Protein 5NQF (pdb70)

Solvent-accessible surface area: 15072 Å² total; per-residue (Å²): 146,74,70,161,136,61,30,104,39,93,157,60,8,50,46,6,32,0,88,114,20,2,25,0,0,0,31,0,4,0,12,63,66,4,65,4,79,65,66,100,28,13,0,0,10,1,73,2,0,4,1,0,0,0,1,6,9,75,135,40,72,97,21,2,28,95,61,4,0,27,38,159,74,45,14,35,61,1,1,0,4,2,1,88,15,140,58,92,9,2,51,30,55,18,120,26,0,71,88,105,6,127,138,28,112,178,13,74,116,31,42,39,0,0,0,0,2,76,3,2,6,1,9,7,2,73,77,6,189,98,47,60,1,65,2,1,0,0,0,15,57,117,62,109,69,0,19,3,0,21,6,0,1,0,24,4,122,165,41,106,89,126,73,35,45,2,29,4,95,0,4,3,15,127,97,0,38,59,36,0,4,0,4,33,38,0,38,92,56,8,137,131,53,2,0,54,72,0,4,22,40,0,24,0,0,41,30,54,116,54,79,21,77,80,13,118,133,37,48,98,78,99,6,113,63,19,23,67,0,0,59,50,0,0,64,68,6,1,45,0,34,25,109,124,142,76,63,18,103,0,136,19,80,0,8,0,3,5,14,110,124,80,75,80,0,16,0,2,71,74,96,2,35,0,4,41,90,47,159,21,18,8,2,0,1,0,0,0,16,1,80,45,43,75,127,119,74,72,160,99,117,40,34,29,24,2,0,44,27,7,94,10,62,36,0,49,15,60,28,105,102,117,104,110,3,43,10,112,45,80,32,78,113

InterPro domains:
  IPR003298 Apical membrane antigen 1 [PF02430] (110-580)
  IPR003298 Apical membrane antigen 1 [PR01361] (102-120)
  IPR003298 Apical membrane antigen 1 [PR01361] (123-142)
  IPR003298 Apical membrane antigen 1 [PR01361] (143-161)
  IPR003298 Apical membrane antigen 1 [PR01361] (165-184)
  IPR003298 Apical membrane antigen 1 [PR01361] (211-232)
  IPR003298 Apical membrane antigen 1 [PR01361] (234-257)
  IPR003298 Apical membrane antigen 1 [PR01361] (259-278)
  IPR003298 Apical membrane antigen 1 [PR01361] (289-318)
  IPR003298 Apical membrane antigen 1 [PR01361] (336-354)
  IPR003298 Apical membrane antigen 1 [PR01361] (380-402)
  IPR003298 Apical membrane antigen 1 [PR01361] (409-437)
  IPR003298 Apical membrane antigen 1 [PR01361] (477-494)
  IPR003298 Apical membrane antigen 1 [PR01361] (502-529)
  IPR003298 Apical membrane antigen 1 [PR01361] (576-596)
  IPR003298 Apical membrane antigen 1 [PR01361] (597-621)
  IPR003298 Apical membrane antigen 1 [SM00815] (69-586)
  IPR024056 Apical membrane antigen 1 domain superfamily [G3DSA:4.10.1010.10] (441-545)
  IPR024056 Apical membrane antigen 1 domain superfamily [SSF82910] (436-545)

Foldseek 3Di:
DPFPPPQPQFLVQQQLPQLPQFQFFQQAAQADWFDFLNDIDTFGATQAKFAQKDKQWPNRPPAQLFDQDDDPFARQVHHFFHDQDVVGLPWAALVRLLVVCVVPPPANPFPLQLNLLVSQLPDADPRGPPSRDGFKWKAFQVRRIITTTNDRGRAAPCADGRRTHIGMGMFRDPSRLRMITGTNNHDSVSVSRHAAAKEAQKFFAARTNNDGHHPPAWDKDAAQDLLRLLRVLLVWFGHLPDPVVSISSRFTQFKWKAQNVRRITTTDGDRGRDMDRHNRTIIYTNRYRSDHHDHDDD/DVVVCVVVPPDDQDFWDWDPPDDTDIDGDPDGDDD

Organism: NCBI:txid1036723

B-factor: mean 28.57, std 15.71, range [5.72, 120.83]

Radius of gyration: 20.49 Å; Cα contacts (8 Å, |Δi|>4): 882; chains: 2; bounding box: 51×41×53 Å

Sequence (333 aa):
RSNYMGNPWTEYMAKYDIEEVHGSGIRVDLGEDAEVAGTQYRLPSGKCPVFGKGIIIENSKTTFLKPVATGNQDLKDGGFAFPPTNPLISPMTLNGMRDFYKNNEYVKNLDELTLCSRRHAGNMNPDNDKNSNYKYPAVYDYNDKKCHILYIAAQENNYCNKRNSMFCFRPAKDKLFENYVYLSKNVVDNWEEEVCPRKNLENAKFGLWVDGNCEDIPHVNEFSANDLFECNKLVFELSASDQPKQRYKSHGKGYNWGNYNRRETQKCEIFNVKPTCLINDKSYIATTALSHPIEVEHNFPISQHATDIGMGPATSCYTSTIPPPKKQVCIQQAVKA

Structure (mmCIF, N/CA/C/O backbone):
data_5NQF
#
_entry.id   5NQF
#
_cell.length_a   71.481
_cell.length_b   38.248
_cell.length_c   72.356
_cell.angle_alpha   90.00
_cell.angle_beta   98.55
_cell.angle_gamma   90.00
#
_symmetry.space_group_name_H-M   'P 1 21 1'
#
loop_
_entity.id
_entity.type
_entity.pdbx_description
1 polymer 'Apical membrane antigen 1'
2 polymer 'Rhoptry neck protein 2'
3 water water
#
loop_
_atom_site.group_PDB
_atom_site.id
_atom_site.type_symbol
_atom_site.label_atom_id
_atom_site.label_alt_id
_atom_site.label_comp_id
_atom_site.label_asym_id
_atom_site.label_entity_id
_atom_site.label_seq_id
_atom_site.pdbx_PDB_ins_code
_atom_site.Cartn_x
_atom_site.Cartn_y
_atom_site.Cartn_z
_atom_site.occupancy
_atom_site.B_iso_or_equiv
_atom_site.auth_seq_id
_atom_site.auth_comp_id
_atom_site.auth_asym_id
_atom_site.auth_atom_id
_atom_site.pdbx_PDB_model_num
ATOM 1 N N . ARG A 1 8 ? -38.155 19.132 -40.019 1.00 37.62 102 ARG A N 1
ATOM 2 C CA . ARG A 1 8 ? -39.598 18.885 -39.965 1.00 38.74 102 ARG A CA 1
ATOM 3 C C . ARG A 1 8 ? -39.991 18.135 -38.691 1.00 42.37 102 ARG A C 1
ATOM 4 O O . ARG A 1 8 ? -39.109 17.840 -37.875 1.00 42.95 102 ARG A O 1
ATOM 6 N N . SER A 1 9 ? -41.308 17.869 -38.494 1.00 36.41 103 SER A N 1
ATOM 7 C CA . SER A 1 9 ? -41.804 17.276 -37.251 1.00 35.60 103 SER A CA 1
ATOM 8 C C . SER A 1 9 ? -42.226 15.797 -37.353 1.00 37.54 103 SER A C 1
ATOM 9 O O . SER A 1 9 ? -43.182 15.373 -36.703 1.00 38.37 103 SER A O 1
ATOM 12 N N . ASN A 1 10 ? -41.440 14.996 -38.071 1.00 31.93 104 ASN A N 1
ATOM 13 C CA . ASN A 1 10 ? -41.677 13.564 -38.263 1.00 31.38 104 ASN A CA 1
ATOM 14 C C . ASN A 1 10 ? -41.673 12.738 -36.953 1.00 34.88 104 ASN A C 1
ATOM 15 O O . ASN A 1 10 ? -42.340 11.703 -36.900 1.00 35.01 104 ASN A O 1
ATOM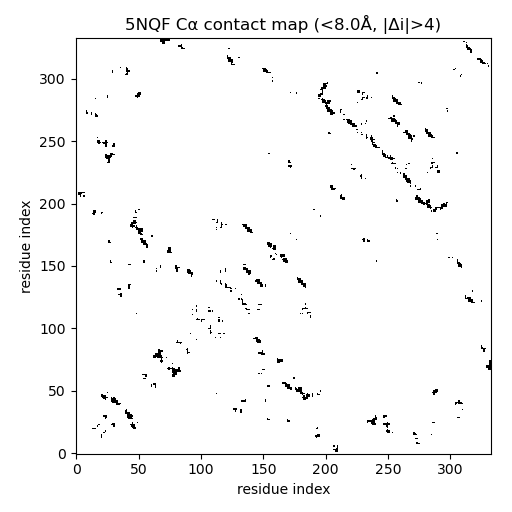 20 N N . TYR A 1 11 ? -40.979 13.215 -35.899 1.00 30.57 105 TYR A N 1
ATOM 21 C CA . TYR A 1 11 ? -40.912 12.502 -34.612 1.00 30.76 105 TYR A CA 1
ATOM 22 C C . TYR A 1 11 ? -41.806 13.068 -33.501 1.00 34.55 105 TYR A C 1
ATOM 23 O O . TYR A 1 11 ? -41.771 12.540 -32.379 1.00 31.07 105 TYR A O 1
ATOM 32 N N . MET A 1 12 ? -42.613 14.116 -33.815 1.00 32.73 106 MET A N 1
ATOM 33 C CA . MET A 1 12 ? -43.515 14.756 -32.851 1.00 33.53 106 MET A CA 1
ATOM 34 C C . MET A 1 12 ? -44.704 13.848 -32.441 1.00 36.60 106 MET A C 1
ATOM 35 O O . MET A 1 12 ? -44.989 12.846 -33.101 1.00 36.02 106 MET A O 1
ATOM 40 N N . GLY A 1 13 ? -45.379 14.246 -31.366 1.00 32.44 107 GLY A N 1
ATOM 41 C CA . GLY A 1 13 ? -46.563 13.592 -30.827 1.00 31.98 107 GLY A CA 1
ATOM 42 C C . GLY A 1 13 ? -46.399 12.113 -30.574 1.00 33.86 107 GLY A C 1
ATOM 43 O O . GLY A 1 13 ? -47.276 11.327 -30.942 1.00 32.98 107 GLY A O 1
ATOM 44 N N . ASN A 1 14 ? -45.248 11.728 -29.996 1.00 27.87 108 ASN A N 1
ATOM 45 C CA . ASN A 1 14 ? -44.971 10.342 -29.672 1.00 26.75 108 ASN A CA 1
ATOM 46 C C . ASN A 1 14 ? -45.612 10.046 -28.301 1.00 26.78 108 ASN A C 1
ATOM 47 O O . ASN A 1 14 ? -45.139 10.572 -27.300 1.00 25.02 108 ASN A O 1
ATOM 52 N N . PRO A 1 15 ? -46.688 9.237 -28.217 1.00 23.91 109 PRO A N 1
ATOM 53 C CA . PRO A 1 15 ? -47.273 8.947 -26.890 1.00 24.16 109 PRO A CA 1
ATOM 54 C C . PRO A 1 15 ? -46.392 8.024 -26.023 1.00 27.33 109 PRO A C 1
ATOM 55 O O . PRO A 1 15 ? -46.655 7.862 -24.830 1.00 27.75 109 PRO A O 1
ATOM 59 N N . TRP A 1 16 ? -45.331 7.443 -26.617 1.00 23.26 110 TRP A N 1
ATOM 60 C CA . TRP A 1 16 ? -44.403 6.517 -25.949 1.00 22.16 110 TRP A CA 1
ATOM 61 C C . TRP A 1 16 ? -43.216 7.152 -25.189 1.00 24.78 110 TRP A C 1
ATOM 62 O O . TRP A 1 16 ? -42.558 6.430 -24.446 1.00 23.75 110 TRP A O 1
ATOM 73 N N . THR A 1 17 ? -42.916 8.464 -25.393 1.00 21.93 111 THR A N 1
ATOM 74 C CA . THR A 1 17 ? -41.758 9.183 -24.833 1.00 22.12 111 THR A CA 1
ATOM 75 C C . THR A 1 17 ? -41.431 8.859 -23.357 1.00 27.10 111 THR A C 1
ATOM 76 O O . THR A 1 17 ? -40.302 8.432 -23.081 1.00 26.77 111 THR A O 1
ATOM 80 N N . GLU A 1 18 ? -42.372 9.080 -22.427 1.00 23.12 112 GLU A N 1
ATOM 81 C CA . GLU A 1 18 ? -42.130 8.804 -21.001 1.00 23.47 112 GLU A CA 1
ATOM 82 C C . GLU A 1 18 ? -41.902 7.308 -20.747 1.00 25.30 112 GLU A C 1
ATOM 83 O O . GLU A 1 18 ? -40.967 6.929 -20.034 1.00 24.72 112 GLU A O 1
ATOM 89 N N . TYR A 1 19 ? -42.744 6.471 -21.339 1.00 20.31 113 TYR A N 1
ATOM 90 C CA . TYR A 1 19 ? -42.645 5.027 -21.156 1.00 20.11 113 TYR A CA 1
ATOM 91 C C . TYR A 1 19 ? -41.291 4.479 -21.683 1.00 21.78 113 TYR A C 1
ATOM 92 O O . TYR A 1 19 ? -40.683 3.615 -21.056 1.00 22.11 113 TYR A O 1
ATOM 101 N N . MET A 1 20 ? -40.823 5.008 -22.823 1.00 17.39 114 MET A N 1
ATOM 102 C CA . MET A 1 20 ? -39.628 4.520 -23.503 1.00 15.64 114 MET A CA 1
ATOM 103 C C . MET A 1 20 ? -38.309 5.095 -22.993 1.00 19.11 114 MET A C 1
ATOM 104 O O . MET A 1 20 ? -37.262 4.608 -23.399 1.00 17.68 114 MET A O 1
ATOM 109 N N . ALA A 1 21 ? -38.351 6.086 -22.063 1.00 17.32 115 ALA A N 1
ATOM 110 C CA . ALA A 1 21 ? -37.169 6.735 -21.488 1.00 15.25 115 ALA A CA 1
ATOM 111 C C . ALA A 1 21 ? -36.182 5.730 -20.877 1.00 17.56 115 ALA A C 1
ATOM 112 O O . ALA A 1 21 ? -34.983 5.887 -21.058 1.00 17.12 115 ALA A O 1
ATOM 114 N N . LYS A 1 22 ? -36.681 4.690 -20.183 1.00 14.58 116 LYS A N 1
ATOM 115 C CA . LYS A 1 22 ? -35.835 3.666 -19.548 1.00 15.11 116 LYS A CA 1
ATOM 116 C C . LYS A 1 22 ? -35.049 2.788 -20.564 1.00 18.61 116 LYS A C 1
ATOM 117 O O . LYS A 1 22 ? -34.077 2.143 -20.174 1.00 17.08 116 LYS A O 1
ATOM 123 N N . TYR A 1 23 ? -35.444 2.813 -21.858 1.00 15.22 117 TYR A N 1
ATOM 124 C CA . TYR A 1 23 ? -34.770 2.027 -22.902 1.00 15.78 117 TYR A CA 1
ATOM 125 C C . TYR A 1 23 ? -33.692 2.849 -23.624 1.00 19.49 117 TYR A C 1
ATOM 126 O O . TYR A 1 23 ? -32.940 2.301 -24.429 1.00 18.44 117 TYR A O 1
ATOM 135 N N . ASP A 1 24 ? -33.527 4.134 -23.224 1.00 15.24 118 ASP A N 1
ATOM 136 C CA . ASP A 1 24 ? -32.462 4.991 -23.772 1.00 13.67 118 ASP A CA 1
ATOM 137 C C . ASP A 1 24 ? -31.265 4.805 -22.845 1.00 16.98 118 ASP A C 1
ATOM 138 O O . ASP A 1 24 ? -30.995 5.619 -21.946 1.00 15.62 118 ASP A O 1
ATOM 143 N N . ILE A 1 25 ? -30.570 3.692 -23.071 1.00 14.19 119 ILE A N 1
ATOM 144 C CA . ILE A 1 25 ? -29.465 3.170 -22.289 1.00 14.43 119 ILE A CA 1
ATOM 145 C C . ILE A 1 25 ? -28.271 4.152 -22.193 1.00 17.26 119 ILE A C 1
ATOM 146 O O . ILE A 1 25 ? -27.729 4.287 -21.088 1.00 15.40 119 ILE A O 1
ATOM 151 N N . GLU A 1 26 ? -27.953 4.936 -23.262 1.00 13.49 120 GLU A N 1
ATOM 152 C CA . GLU A 1 26 ? -26.876 5.948 -23.155 1.00 12.15 120 GLU A CA 1
ATOM 153 C C . GLU A 1 26 ? -27.235 6.996 -22.141 1.00 18.66 120 GLU A C 1
ATOM 154 O O . GLU A 1 26 ? -26.359 7.557 -21.480 1.00 20.58 120 GLU A O 1
ATOM 160 N N . GLU A 1 27 ? -28.522 7.331 -22.075 1.00 15.81 121 GLU A N 1
ATOM 161 C CA . GLU A 1 27 ? -28.992 8.337 -21.147 1.00 15.73 121 GLU A CA 1
ATOM 162 C C . GLU A 1 27 ? -29.142 7.812 -19.706 1.00 21.99 121 GLU A C 1
ATOM 163 O O . GLU A 1 27 ? -28.600 8.427 -18.791 1.00 22.16 121 GLU A O 1
ATOM 169 N N . VAL A 1 28 ? -29.895 6.705 -19.506 1.00 18.83 122 VAL A N 1
ATOM 170 C CA . VAL A 1 28 ? -30.224 6.197 -18.165 1.00 17.36 122 VAL A CA 1
ATOM 171 C C . VAL A 1 28 ? -29.079 5.397 -17.507 1.00 19.54 122 VAL A C 1
ATOM 172 O O . VAL A 1 28 ? -28.979 5.408 -16.282 1.00 18.20 122 VAL A O 1
ATOM 176 N N . HIS A 1 29 ? -28.262 4.682 -18.292 1.00 14.94 123 HIS A N 1
ATOM 177 C CA . HIS A 1 29 ? -27.159 3.882 -17.759 1.00 14.83 123 HIS A CA 1
ATOM 178 C C . HIS A 1 29 ? -25.832 4.625 -17.982 1.00 18.18 123 HIS A C 1
ATOM 179 O O . HIS A 1 29 ? -25.101 4.845 -17.021 1.00 15.56 123 HIS A O 1
ATOM 186 N N . GLY A 1 30 ? -25.561 5.032 -19.231 1.00 16.73 124 GLY A N 1
ATOM 187 C CA . GLY A 1 30 ? -24.418 5.871 -19.583 1.00 17.41 124 GLY A CA 1
ATOM 188 C C . GLY A 1 30 ? -23.029 5.277 -19.482 1.00 20.36 124 GLY A C 1
ATOM 189 O O . GLY A 1 30 ? -22.047 6.020 -19.416 1.00 19.28 124 GLY A O 1
ATOM 190 N N . SER A 1 31 ? -22.927 3.943 -19.466 1.00 15.35 125 SER A N 1
ATOM 191 C CA . SER A 1 31 ? -21.630 3.264 -19.401 1.00 13.31 125 SER A CA 1
ATOM 192 C C . SER A 1 31 ? -21.727 1.880 -20.044 1.00 15.69 125 SER A C 1
ATOM 193 O O . SER A 1 31 ? -22.796 1.496 -20.531 1.00 15.47 125 SER A O 1
ATOM 196 N N . GLY A 1 32 ? -20.634 1.123 -20.007 1.00 12.90 126 GLY A N 1
ATOM 197 C CA . GLY A 1 32 ? -20.634 -0.253 -20.493 1.00 13.30 126 GLY A CA 1
ATOM 198 C C . GLY A 1 32 ? -21.563 -1.139 -19.665 1.00 16.83 126 GLY A C 1
ATOM 199 O O . GLY A 1 32 ? -21.920 -0.806 -18.524 1.00 15.40 126 GLY A O 1
ATOM 200 N N . ILE A 1 33 ? -22.007 -2.243 -20.259 1.00 14.90 127 ILE A N 1
ATOM 201 C CA . ILE A 1 33 ? -22.909 -3.202 -19.614 1.00 14.83 127 ILE A CA 1
ATOM 202 C C . ILE A 1 33 ? -22.122 -4.491 -19.417 1.00 17.00 127 ILE A C 1
ATOM 203 O O . ILE A 1 33 ? -21.841 -4.866 -18.271 1.00 14.99 127 ILE A O 1
ATOM 208 N N . ARG A 1 34 ? -21.728 -5.143 -20.537 1.00 14.63 128 ARG A N 1
ATOM 209 C CA . ARG A 1 34 ? -20.906 -6.366 -20.540 1.00 15.62 128 ARG A CA 1
ATOM 210 C C . ARG A 1 34 ? -19.676 -6.109 -19.666 1.00 19.95 128 ARG A C 1
ATOM 211 O O . ARG A 1 34 ? -19.419 -6.853 -18.704 1.00 20.81 128 ARG A O 1
ATOM 219 N N . VAL A 1 35 ? -18.973 -4.995 -19.956 1.00 15.92 129 VAL A N 1
ATOM 220 C CA . VAL A 1 35 ? -17.820 -4.523 -19.186 1.00 15.94 129 VAL A CA 1
ATOM 221 C C . VAL A 1 35 ? -18.038 -3.033 -18.908 1.00 18.45 129 VAL A C 1
ATOM 222 O O . VAL A 1 35 ? -18.132 -2.224 -19.836 1.00 19.39 129 VAL A O 1
ATOM 226 N N . ASP A 1 36 ? -18.170 -2.690 -17.643 1.00 14.73 130 ASP A N 1
ATOM 227 C CA . ASP A 1 36 ? -18.404 -1.317 -17.204 1.00 15.76 130 ASP A CA 1
ATOM 228 C C . ASP A 1 36 ? -17.147 -0.783 -16.488 1.00 19.35 130 ASP A C 1
ATOM 229 O O . ASP A 1 36 ? -16.814 -1.246 -15.403 1.00 17.46 130 ASP A O 1
ATOM 234 N N . LEU A 1 37 ? -16.448 0.169 -17.127 1.00 17.20 131 LEU A N 1
ATOM 235 C CA . LEU A 1 37 ? -15.248 0.855 -16.615 1.00 17.81 131 LEU A CA 1
ATOM 236 C C . LEU A 1 37 ? -15.366 2.290 -17.150 1.00 24.19 131 LEU A C 1
ATOM 237 O O . LEU A 1 37 ? -14.455 2.826 -17.774 1.00 25.56 131 LEU A O 1
ATOM 242 N N . GLY A 1 38 ? -16.546 2.865 -16.953 1.00 20.97 132 GLY A N 1
ATOM 243 C CA . GLY A 1 38 ? -16.902 4.175 -17.480 1.00 20.03 132 GLY A CA 1
ATOM 244 C C . GLY A 1 38 ? -16.345 5.397 -16.783 1.00 23.33 132 GLY A C 1
ATOM 245 O O . GLY A 1 38 ? -16.556 6.516 -17.267 1.00 21.97 132 GLY A O 1
ATOM 246 N N . GLU A 1 39 ? -15.680 5.209 -15.640 1.00 19.59 133 GLU A N 1
ATOM 247 C CA . GLU A 1 39 ? -15.056 6.317 -14.922 1.00 20.22 133 GLU A CA 1
ATOM 248 C C . GLU A 1 39 ? -13.605 6.028 -14.542 1.00 26.07 133 GLU A C 1
ATOM 249 O O . GLU A 1 39 ? -13.132 4.881 -14.569 1.00 26.69 133 GLU A O 1
ATOM 255 N N . ASP A 1 40 ? -12.891 7.096 -14.223 1.00 23.87 134 ASP A N 1
ATOM 256 C CA . ASP A 1 40 ? -11.518 7.043 -13.741 1.00 24.17 134 ASP A CA 1
ATOM 257 C C . ASP A 1 40 ? -11.468 7.586 -12.309 1.00 28.40 134 ASP A C 1
ATOM 258 O O . ASP A 1 40 ? -12.254 8.470 -11.961 1.00 29.30 134 ASP A O 1
ATOM 263 N N . ALA A 1 41 ? -10.585 7.037 -11.466 1.00 25.65 135 ALA A N 1
ATOM 264 C CA . ALA A 1 41 ? -10.415 7.524 -10.087 1.00 25.08 135 ALA A CA 1
ATOM 265 C C . ALA A 1 41 ? -8.924 7.561 -9.741 1.00 28.97 135 ALA A C 1
ATOM 266 O O . ALA A 1 41 ? -8.231 6.562 -9.932 1.00 29.35 135 ALA A O 1
ATOM 268 N N . GLU A 1 42 ? -8.422 8.723 -9.299 1.00 25.75 136 GLU A N 1
ATOM 269 C CA . GLU A 1 42 ? -7.016 8.897 -8.914 1.00 25.96 136 GLU A CA 1
ATOM 270 C C . GLU A 1 42 ? -6.839 8.431 -7.462 1.00 30.06 136 GLU A C 1
ATOM 271 O O . GLU A 1 42 ? -7.579 8.869 -6.582 1.00 30.41 136 GLU A O 1
ATOM 277 N N . VAL A 1 43 ? -5.902 7.510 -7.229 1.00 27.54 137 VAL A N 1
ATOM 278 C CA . VAL A 1 43 ? -5.580 6.992 -5.898 1.00 29.02 137 VAL A CA 1
ATOM 279 C C . VAL A 1 43 ? -4.054 7.060 -5.724 1.00 35.61 137 VAL A C 1
ATOM 280 O O . VAL A 1 43 ? -3.320 6.355 -6.433 1.00 34.50 137 VAL A O 1
ATOM 284 N N . ALA A 1 44 ? -3.593 7.928 -4.793 1.00 34.83 138 ALA A N 1
ATOM 285 C CA . ALA A 1 44 ? -2.175 8.163 -4.456 1.00 35.26 138 ALA A CA 1
ATOM 286 C C . ALA A 1 44 ? -1.247 8.330 -5.688 1.00 41.98 138 ALA A C 1
ATOM 287 O O . ALA A 1 44 ? -0.167 7.738 -5.739 1.00 42.96 138 ALA A O 1
ATOM 289 N N . GLY A 1 45 ? -1.697 9.119 -6.667 1.00 39.76 139 GLY A N 1
ATOM 290 C CA . GLY A 1 45 ? -0.948 9.395 -7.887 1.00 40.41 139 GLY A CA 1
ATOM 291 C C . GLY A 1 45 ? -1.275 8.540 -9.097 1.00 47.43 139 GLY A C 1
ATOM 292 O O . GLY A 1 45 ? -1.114 9.009 -10.233 1.00 48.73 139 GLY A O 1
ATOM 293 N N . THR A 1 46 ? -1.734 7.277 -8.876 1.00 42.29 140 THR A N 1
ATOM 294 C CA . THR A 1 46 ? -2.089 6.341 -9.955 1.00 41.09 140 THR A CA 1
ATOM 295 C C . THR A 1 46 ? -3.577 6.471 -10.360 1.00 41.33 140 THR A C 1
ATOM 296 O O . THR A 1 46 ? -4.446 6.614 -9.499 1.00 39.25 140 THR A O 1
ATOM 300 N N . GLN A 1 47 ? -3.854 6.430 -11.674 1.00 37.14 141 GLN A N 1
ATOM 301 C CA . GLN A 1 47 ? -5.217 6.502 -12.215 1.00 36.43 141 GLN A CA 1
ATOM 302 C C . GLN A 1 47 ? -5.791 5.087 -12.354 1.00 38.12 141 GLN A C 1
ATOM 303 O O . GLN A 1 47 ? -5.122 4.188 -12.876 1.00 39.13 141 GLN A O 1
ATOM 309 N N . TYR A 1 48 ? -7.001 4.879 -11.844 1.00 29.39 142 TYR A N 1
ATOM 310 C CA . TYR A 1 48 ? -7.652 3.574 -11.917 1.00 27.47 142 TYR A CA 1
ATOM 311 C C . TYR A 1 48 ? -8.973 3.698 -12.664 1.00 28.45 142 TYR A C 1
ATOM 312 O O . TYR A 1 48 ? -9.521 4.794 -12.785 1.00 26.35 142 TYR A O 1
ATOM 321 N N . ARG A 1 49 ? -9.470 2.575 -13.177 1.00 24.59 143 ARG A N 1
ATOM 322 C CA . ARG A 1 49 ? -10.739 2.526 -13.898 1.00 23.86 143 ARG A CA 1
ATOM 323 C C . ARG A 1 49 ? -11.775 1.897 -12.994 1.00 26.92 143 ARG A C 1
ATOM 324 O O . ARG A 1 49 ? -11.459 0.964 -12.258 1.00 25.68 143 ARG A O 1
ATOM 332 N N . LEU A 1 50 ? -13.013 2.369 -13.049 1.00 23.96 144 LEU A N 1
ATOM 333 C CA . LEU A 1 50 ? -14.020 1.733 -12.214 1.00 24.27 144 LEU A CA 1
ATOM 334 C C . LEU A 1 50 ? -15.415 1.760 -12.835 1.00 22.80 144 LEU A C 1
ATOM 335 O O . LEU A 1 50 ? -15.724 2.677 -13.609 1.00 20.38 144 LEU A O 1
ATOM 340 N N . PRO A 1 51 ? -16.260 0.739 -12.517 1.00 17.65 145 PRO A N 1
ATOM 341 C CA . PRO A 1 51 ? -17.656 0.746 -13.001 1.00 15.63 145 PRO A CA 1
ATOM 342 C C . PRO A 1 51 ? -18.408 2.014 -12.593 1.00 20.46 145 PRO A C 1
ATOM 343 O O . PRO A 1 51 ? -18.203 2.561 -11.491 1.00 19.47 145 PRO A O 1
ATOM 347 N N . SER A 1 52 ? -19.280 2.491 -13.491 1.00 16.78 146 SER A N 1
ATOM 348 C CA . SER A 1 52 ? -20.010 3.734 -13.275 1.00 15.21 146 SER A CA 1
ATOM 349 C C . SER A 1 52 ? -21.452 3.772 -13.827 1.00 18.24 146 SER A C 1
ATOM 350 O O . SER A 1 52 ? -22.085 4.832 -13.782 1.00 17.14 146 SER A O 1
ATOM 353 N N . GLY A 1 53 ? -21.954 2.656 -14.361 1.00 15.66 147 GLY A N 1
ATOM 354 C CA . GLY A 1 53 ? -23.315 2.614 -14.900 1.00 15.19 147 GLY A CA 1
ATOM 355 C C . GLY A 1 53 ? -24.379 2.984 -13.873 1.00 18.70 147 GLY A C 1
ATOM 356 O O . GLY A 1 53 ? -24.279 2.597 -12.702 1.00 18.72 147 GLY A O 1
ATOM 357 N N . LYS A 1 54 ? -25.395 3.750 -14.286 1.00 15.31 148 LYS A N 1
ATOM 358 C CA . LYS A 1 54 ? -26.441 4.185 -13.343 1.00 15.36 148 LYS A CA 1
ATOM 359 C C . LYS A 1 54 ? -27.532 3.137 -13.114 1.00 18.58 148 LYS A C 1
ATOM 360 O O . LYS A 1 54 ? -28.315 3.279 -12.179 1.00 16.88 148 LYS A O 1
ATOM 366 N N . CYS A 1 55 ? -27.564 2.075 -13.947 1.00 14.86 149 CYS A N 1
ATOM 367 C CA . CYS A 1 55 ? -28.567 1.031 -13.818 1.00 14.59 149 CYS A CA 1
ATOM 368 C C . CYS A 1 55 ? -28.021 -0.272 -13.236 1.00 16.41 149 CYS A C 1
ATOM 369 O O . CYS A 1 55 ? -26.863 -0.623 -13.502 1.00 15.77 149 CYS A O 1
ATOM 372 N N . PRO A 1 56 ? -28.850 -1.058 -12.499 1.00 12.55 150 PRO A N 1
ATOM 373 C CA . PRO A 1 56 ? -28.390 -2.398 -12.100 1.00 11.36 150 PRO A CA 1
ATOM 374 C C . PRO A 1 56 ? -28.375 -3.327 -13.329 1.00 14.27 150 PRO A C 1
ATOM 375 O O . PRO A 1 56 ? -29.226 -3.194 -14.207 1.00 11.41 150 PRO A O 1
ATOM 379 N N . VAL A 1 57 ? -27.434 -4.284 -13.359 1.00 12.09 151 VAL A N 1
ATOM 380 C CA . VAL A 1 57 ? -27.333 -5.267 -14.453 1.00 11.50 151 VAL A CA 1
ATOM 381 C C . VAL A 1 57 ? -27.832 -6.630 -13.923 1.00 14.24 151 VAL A C 1
ATOM 382 O O . VAL A 1 57 ? -27.091 -7.317 -13.239 1.00 13.66 151 VAL A O 1
ATOM 386 N N . PHE A 1 58 ? -29.091 -6.998 -14.230 1.00 9.86 152 PHE A N 1
ATOM 387 C CA . PHE A 1 58 ? -29.695 -8.242 -13.732 1.00 10.70 152 PHE A CA 1
ATOM 388 C C . PHE A 1 58 ? -29.143 -9.537 -14.389 1.00 15.48 152 PHE A C 1
ATOM 389 O O . PHE A 1 58 ? -29.162 -9.676 -15.610 1.00 14.07 152 PHE A O 1
ATOM 397 N N . GLY A 1 59 ? -28.670 -10.462 -13.561 1.00 13.17 153 GLY A N 1
ATOM 398 C CA . GLY A 1 59 ? -28.198 -11.761 -14.033 1.00 14.02 153 GLY A CA 1
ATOM 399 C C . GLY A 1 59 ? -26.747 -11.825 -14.458 1.00 17.07 153 GLY A C 1
ATOM 400 O O . GLY A 1 59 ? -26.335 -12.833 -15.027 1.00 17.52 153 GLY A O 1
ATOM 401 N N . LYS A 1 60 ? -25.982 -10.742 -14.239 1.00 14.00 154 LYS A N 1
ATOM 402 C CA . LYS A 1 60 ? -24.563 -10.668 -14.600 1.00 14.18 154 LYS A CA 1
ATOM 403 C C . LYS A 1 60 ? -23.664 -11.255 -13.513 1.00 18.92 154 LYS A C 1
ATOM 404 O O . LYS A 1 60 ? -23.784 -10.929 -12.329 1.00 18.46 154 LYS A O 1
ATOM 410 N N . GLY A 1 61 ? -22.765 -12.116 -13.951 1.00 16.84 155 GLY A N 1
ATOM 411 C CA . GLY A 1 61 ? -21.708 -12.680 -13.128 1.00 16.49 155 GLY A CA 1
ATOM 412 C C . GLY A 1 61 ? -20.427 -12.767 -13.931 1.00 20.67 155 GLY A C 1
ATOM 413 O O . GLY A 1 61 ? -20.427 -12.502 -15.140 1.00 19.16 155 GLY A O 1
ATOM 414 N N . ILE A 1 62 ? -19.332 -13.144 -13.259 1.00 19.11 156 ILE A N 1
ATOM 415 C CA . ILE A 1 62 ? -18.019 -13.345 -13.872 1.00 18.33 156 ILE A CA 1
ATOM 416 C C . ILE A 1 62 ? -17.664 -14.849 -13.863 1.00 22.98 156 ILE A C 1
ATOM 417 O O . ILE A 1 62 ? -17.681 -15.494 -12.808 1.00 23.17 156 ILE A O 1
ATOM 422 N N . ILE A 1 63 ? -17.336 -15.392 -15.037 1.00 20.50 157 ILE A N 1
ATOM 423 C CA . ILE A 1 63 ? -16.891 -16.782 -15.161 1.00 20.80 157 ILE A CA 1
ATOM 424 C C . ILE A 1 63 ? -15.354 -16.763 -15.076 1.00 25.20 157 ILE A C 1
ATOM 425 O O . ILE A 1 63 ? -14.721 -16.087 -15.882 1.00 23.36 157 ILE A O 1
ATOM 430 N N . ILE A 1 64 ? -14.774 -17.478 -14.097 1.00 25.28 158 ILE A N 1
ATOM 431 C CA . ILE A 1 64 ? -13.314 -17.586 -13.920 1.00 27.09 158 ILE A CA 1
ATOM 432 C C . ILE A 1 64 ? -12.877 -18.961 -14.439 1.00 36.13 158 ILE A C 1
ATOM 433 O O . ILE A 1 64 ? -13.196 -19.959 -13.797 1.00 35.85 158 ILE A O 1
ATOM 438 N N . GLU A 1 65 ? -12.146 -19.014 -15.575 1.00 37.89 159 GLU A N 1
ATOM 439 C CA . GLU A 1 65 ? -11.577 -20.252 -16.162 1.00 40.41 159 GLU A CA 1
ATOM 440 C C . GLU A 1 65 ? -12.536 -21.443 -16.034 1.00 50.29 159 GLU A C 1
ATOM 441 O O . GLU A 1 65 ? -12.244 -22.399 -15.298 1.00 50.79 159 GLU A O 1
ATOM 447 N N . ASN A 1 66 ? -13.731 -21.320 -16.667 1.00 49.35 160 ASN A N 1
ATOM 448 C CA . ASN A 1 66 ? -14.845 -22.287 -16.678 1.00 49.35 160 ASN A CA 1
ATOM 449 C C . ASN A 1 66 ? -15.679 -22.307 -15.394 1.00 51.18 160 ASN A C 1
ATOM 450 O O . ASN A 1 66 ? -16.865 -22.641 -15.467 1.00 51.90 160 ASN A O 1
ATOM 455 N N . SER A 1 67 ? -15.088 -21.969 -14.232 1.00 45.26 161 SER A N 1
ATOM 456 C CA . SER A 1 67 ? -15.827 -21.985 -12.965 1.00 44.33 161 SER A CA 1
ATOM 457 C C . SER A 1 67 ? -16.813 -20.815 -12.810 1.00 45.77 161 SER A C 1
ATOM 458 O O . SER A 1 67 ? -16.421 -19.639 -12.790 1.00 42.26 161 SER A O 1
ATOM 461 N N . LYS A 1 68 ? -18.105 -21.178 -12.697 1.00 43.57 162 LYS A N 1
ATOM 462 C CA . LYS A 1 68 ? -19.251 -20.282 -12.509 1.00 43.43 162 LYS A CA 1
ATOM 463 C C . LYS A 1 68 ? -19.638 -20.171 -11.015 1.00 48.46 162 LYS A C 1
ATOM 464 O O . LYS A 1 68 ? -20.565 -19.431 -10.682 1.00 48.81 162 LYS A O 1
ATOM 470 N N . THR A 1 69 ? -18.919 -20.887 -10.116 1.00 45.01 163 THR A N 1
ATOM 471 C CA . THR A 1 69 ? -19.206 -20.908 -8.668 1.00 44.44 163 THR A CA 1
ATOM 472 C C . THR A 1 69 ? -18.095 -20.277 -7.778 1.00 45.84 163 THR A C 1
ATOM 473 O O . THR A 1 69 ? -18.126 -20.435 -6.551 1.00 46.91 163 THR A O 1
ATOM 477 N N . THR A 1 70 ? -17.150 -19.538 -8.382 1.00 37.84 164 THR A N 1
ATOM 478 C CA . THR A 1 70 ? -16.012 -19.002 -7.651 1.00 35.12 164 THR A CA 1
ATOM 479 C C . THR A 1 70 ? -15.958 -17.454 -7.482 1.00 30.89 164 THR A C 1
ATOM 480 O O . THR A 1 70 ? -15.365 -17.017 -6.510 1.00 28.63 164 THR A O 1
ATOM 484 N N . PHE A 1 71 ? -16.486 -16.635 -8.416 1.00 24.47 165 PHE A N 1
ATOM 485 C CA . PHE A 1 71 ? -16.218 -15.183 -8.367 1.00 22.39 165 PHE A CA 1
ATOM 486 C C . PHE A 1 71 ? -16.674 -14.462 -7.075 1.00 22.47 165 PHE A C 1
ATOM 487 O O . PHE A 1 71 ? -15.970 -13.536 -6.678 1.00 21.05 165 PHE A O 1
ATOM 495 N N . LEU A 1 72 ? -17.731 -14.938 -6.371 1.00 19.01 166 LEU A N 1
ATOM 496 C CA . LEU A 1 72 ? -18.168 -14.310 -5.099 1.00 18.33 166 LEU A CA 1
ATOM 497 C C . LEU A 1 72 ? -17.338 -14.789 -3.879 1.00 24.04 166 LEU A C 1
ATOM 498 O O . LEU A 1 72 ? -17.520 -14.298 -2.757 1.00 22.41 166 LEU A O 1
ATOM 503 N N . LYS A 1 73 ? -16.424 -15.747 -4.093 1.00 22.16 167 LYS A N 1
ATOM 504 C CA . LYS A 1 73 ? -15.561 -16.163 -2.988 1.00 22.25 167 LYS A CA 1
ATOM 505 C C . LYS A 1 73 ? -14.562 -15.014 -2.719 1.00 21.76 167 LYS A C 1
ATOM 506 O O . LYS A 1 73 ? -14.140 -14.347 -3.663 1.00 19.37 167 LYS A O 1
ATOM 512 N N . PRO A 1 74 ? -14.189 -14.755 -1.455 1.00 18.46 168 PRO A N 1
ATOM 513 C CA . PRO A 1 74 ? -13.186 -13.712 -1.185 1.00 19.09 168 PRO A CA 1
ATOM 514 C C . PRO A 1 74 ? -11.884 -13.860 -1.983 1.00 23.01 168 PRO A C 1
ATOM 515 O O . PRO A 1 74 ? -11.480 -14.958 -2.356 1.00 22.15 168 PRO A O 1
ATOM 519 N N . VAL A 1 75 ? -11.257 -12.729 -2.282 1.00 20.74 169 VAL A N 1
ATOM 520 C CA . VAL A 1 75 ? -9.966 -12.650 -2.957 1.00 22.07 169 VAL A CA 1
ATOM 521 C C . VAL A 1 75 ? -8.905 -13.354 -2.071 1.00 27.45 169 VAL A C 1
ATOM 522 O O . VAL A 1 75 ? -9.030 -13.336 -0.843 1.00 26.69 169 VAL A O 1
ATOM 526 N N . ALA A 1 76 ? -7.924 -14.027 -2.695 1.00 26.47 170 ALA A N 1
ATOM 527 C CA . ALA A 1 76 ? -6.835 -14.729 -2.011 1.00 27.42 170 ALA A CA 1
ATOM 528 C C . ALA A 1 76 ? -6.022 -13.773 -1.133 1.00 32.13 170 ALA A C 1
ATOM 529 O O . ALA A 1 76 ? -5.690 -12.667 -1.563 1.00 30.59 170 ALA A O 1
ATOM 531 N N . THR A 1 77 ? -5.777 -14.172 0.126 1.00 30.47 171 THR A N 1
ATOM 532 C CA . THR A 1 77 ? -4.989 -13.378 1.084 1.00 31.38 171 THR A CA 1
ATOM 533 C C . THR A 1 77 ? -3.866 -14.208 1.728 1.00 36.97 171 THR A C 1
ATOM 534 O O . THR A 1 77 ? -3.923 -15.445 1.710 1.00 36.05 171 THR A O 1
ATOM 538 N N . GLY A 1 78 ? -2.894 -13.512 2.325 1.00 35.88 172 GLY A N 1
ATOM 539 C CA . GLY A 1 78 ? -1.755 -14.099 3.034 1.00 36.70 172 GLY A CA 1
ATOM 540 C C . GLY A 1 78 ? -0.949 -15.108 2.238 1.00 41.28 172 GLY A C 1
ATOM 541 O O . GLY A 1 78 ? -0.318 -14.753 1.240 1.00 41.08 172 GLY A O 1
ATOM 542 N N . ASN A 1 79 ? -1.011 -16.382 2.661 1.00 38.83 173 ASN A N 1
ATOM 543 C CA . ASN A 1 79 ? -0.294 -17.508 2.054 1.00 39.37 173 ASN A CA 1
ATOM 544 C C . ASN A 1 79 ? -1.010 -18.157 0.876 1.00 42.89 173 ASN A C 1
ATOM 545 O O . ASN A 1 79 ? -0.391 -18.976 0.182 1.00 43.27 173 ASN A O 1
ATOM 550 N N . GLN A 1 80 ? -2.315 -17.840 0.671 1.00 37.50 174 GLN A N 1
ATOM 551 C CA . GLN A 1 80 ? -3.115 -18.416 -0.417 1.00 36.38 174 GLN A CA 1
ATOM 552 C C . GLN A 1 80 ? -2.539 -18.043 -1.762 1.00 39.39 174 GLN A C 1
ATOM 553 O O . GLN A 1 80 ? -2.031 -16.930 -1.942 1.00 38.26 174 GLN A O 1
ATOM 559 N N . ASP A 1 81 ? -2.682 -18.949 -2.727 1.00 36.38 175 ASP A N 1
ATOM 560 C CA . ASP A 1 81 ? -2.286 -18.673 -4.096 1.00 36.52 175 ASP A CA 1
ATOM 561 C C . ASP A 1 81 ? -3.468 -17.909 -4.729 1.00 39.87 175 ASP A C 1
ATOM 562 O O . ASP A 1 81 ? -4.621 -18.169 -4.367 1.00 37.93 175 ASP A O 1
ATOM 567 N N . LEU A 1 82 ? -3.176 -16.949 -5.631 1.00 36.43 176 LEU A N 1
ATOM 568 C CA . LEU A 1 82 ? -4.165 -16.106 -6.307 1.00 36.46 176 LEU A CA 1
ATOM 569 C C . LEU A 1 82 ? -5.407 -16.872 -6.831 1.00 38.95 176 LEU A C 1
ATOM 570 O O . LEU A 1 82 ? -6.528 -16.410 -6.621 1.00 37.43 176 LEU A O 1
ATOM 575 N N . LYS A 1 83 ? -5.203 -18.057 -7.450 1.00 34.85 177 LYS A N 1
ATOM 576 C CA . LYS A 1 83 ? -6.269 -18.882 -8.028 1.00 33.85 177 LYS A CA 1
ATOM 577 C C . LYS A 1 83 ? -7.145 -19.593 -6.982 1.00 36.98 177 LYS A C 1
ATOM 578 O O . LYS A 1 83 ? -8.183 -20.157 -7.349 1.00 36.56 177 LYS A O 1
ATOM 584 N N . ASP A 1 84 ? -6.766 -19.529 -5.684 1.00 33.53 178 ASP A N 1
ATOM 585 C CA . ASP A 1 84 ? -7.552 -20.114 -4.597 1.00 33.68 178 ASP A CA 1
ATOM 586 C C . ASP A 1 84 ? -8.736 -19.201 -4.231 1.00 36.88 178 ASP A C 1
ATOM 587 O O . ASP A 1 84 ? -9.738 -19.681 -3.695 1.00 36.14 178 ASP A O 1
ATOM 592 N N . GLY A 1 85 ? -8.605 -17.904 -4.520 1.00 32.25 179 GLY A N 1
ATOM 593 C CA . GLY A 1 85 ? -9.637 -16.920 -4.211 1.00 30.66 179 GLY A CA 1
ATOM 594 C C . GLY A 1 85 ? -10.467 -16.473 -5.394 1.00 31.98 179 GLY A C 1
ATOM 595 O O . GLY A 1 85 ? -10.199 -16.850 -6.544 1.00 30.47 179 GLY A O 1
ATOM 596 N N . GLY A 1 86 ? -11.489 -15.676 -5.092 1.00 26.72 180 GLY A N 1
ATOM 597 C CA . GLY A 1 86 ? -12.394 -15.099 -6.081 1.00 24.61 180 GLY A CA 1
ATOM 598 C C . GLY A 1 86 ? -12.178 -13.608 -6.220 1.00 24.73 180 GLY A C 1
ATOM 599 O O . GLY A 1 86 ? -11.034 -13.146 -6.154 1.00 23.17 180 GLY A O 1
ATOM 600 N N . PHE A 1 87 ? -13.284 -12.831 -6.359 1.00 19.79 181 PHE A N 1
ATOM 601 C CA . PHE A 1 87 ? -13.230 -11.375 -6.576 1.00 17.74 181 PHE A CA 1
ATOM 602 C C . PHE A 1 87 ? -13.695 -10.512 -5.402 1.00 20.87 181 PHE A C 1
ATOM 603 O O . PHE A 1 87 ? -13.511 -9.293 -5.430 1.00 19.75 181 PHE A O 1
ATOM 611 N N . ALA A 1 88 ? -14.342 -11.127 -4.420 1.00 18.30 182 ALA A N 1
ATOM 612 C CA . ALA A 1 88 ? -14.975 -10.436 -3.309 1.00 18.89 182 ALA A CA 1
ATOM 613 C C . ALA A 1 88 ? -14.026 -9.936 -2.237 1.00 22.02 182 ALA A C 1
ATOM 614 O O . ALA A 1 88 ? -12.907 -10.441 -2.081 1.00 19.87 182 ALA A O 1
ATOM 616 N N . PHE A 1 89 ? -14.512 -8.944 -1.474 1.00 19.06 183 PHE A N 1
ATOM 617 C CA . PHE A 1 89 ? -13.799 -8.376 -0.351 1.00 19.26 183 PHE A CA 1
ATOM 618 C C . PHE A 1 89 ? -13.486 -9.469 0.674 1.00 24.12 183 PHE A C 1
ATOM 619 O O . PHE A 1 89 ? -14.344 -10.305 0.986 1.00 22.79 183 PHE A O 1
ATOM 627 N N . PRO A 1 90 ? -12.226 -9.496 1.162 1.00 21.78 184 PRO A N 1
ATOM 628 C CA . PRO A 1 90 ? -11.847 -10.515 2.152 1.00 21.67 184 PRO A CA 1
ATOM 629 C C . PRO A 1 90 ? -12.437 -10.206 3.545 1.00 27.70 184 PRO A C 1
ATOM 630 O O . PRO A 1 90 ? -12.845 -9.051 3.767 1.00 26.37 184 PRO A O 1
ATOM 634 N N . PRO A 1 91 ? -12.508 -11.189 4.490 1.00 26.99 185 PRO A N 1
ATOM 635 C CA . PRO A 1 91 ? -13.077 -10.885 5.817 1.00 28.69 185 PRO A CA 1
ATOM 636 C C . PRO A 1 91 ? -12.289 -9.832 6.585 1.00 35.52 185 PRO A C 1
ATOM 637 O O . PRO A 1 91 ? -11.058 -9.802 6.527 1.00 35.26 185 PRO A O 1
ATOM 641 N N . THR A 1 92 ? -13.021 -8.930 7.243 1.00 33.46 186 THR A N 1
ATOM 642 C CA . THR A 1 92 ? -12.480 -7.841 8.051 1.00 33.98 186 THR A CA 1
ATOM 643 C C . THR A 1 92 ? -13.054 -7.942 9.465 1.00 39.67 186 THR A C 1
ATOM 644 O O . THR A 1 92 ? -13.955 -8.752 9.704 1.00 37.42 186 THR A O 1
ATOM 648 N N . ASN A 1 93 ? -12.503 -7.150 10.408 1.00 40.59 187 ASN A N 1
ATOM 649 C CA . ASN A 1 93 ? -12.959 -7.085 11.801 1.00 41.66 187 ASN A CA 1
ATOM 650 C C . ASN A 1 93 ? -13.297 -5.624 12.135 1.00 46.53 187 ASN A C 1
ATOM 651 O O . ASN A 1 93 ? -12.383 -4.806 12.245 1.00 47.61 187 ASN A O 1
ATOM 656 N N . PRO A 1 94 ? -14.602 -5.249 12.217 1.00 41.84 188 PRO A N 1
ATOM 657 C CA . PRO A 1 94 ? -15.797 -6.105 12.040 1.00 40.44 188 PRO A CA 1
ATOM 658 C C . PRO A 1 94 ? -16.036 -6.425 10.555 1.00 39.76 188 PRO A C 1
ATOM 659 O O . PRO A 1 94 ? -15.464 -5.756 9.688 1.00 37.82 188 PRO A O 1
ATOM 663 N N . LEU A 1 95 ? -16.843 -7.462 10.272 1.00 34.71 189 LEU A N 1
ATOM 664 C CA . LEU A 1 95 ? -17.158 -7.891 8.906 1.00 34.18 189 LEU A CA 1
ATOM 665 C C . LEU A 1 95 ? -17.959 -6.814 8.144 1.00 35.41 189 LEU A C 1
ATOM 666 O O . LEU A 1 95 ? -18.938 -6.278 8.667 1.00 35.93 189 LEU A O 1
ATOM 671 N N . ILE A 1 96 ? -17.485 -6.446 6.956 1.00 28.33 190 ILE A N 1
ATOM 672 C CA . ILE A 1 96 ? -18.175 -5.476 6.105 1.00 26.52 190 ILE A CA 1
ATOM 673 C C . ILE A 1 96 ? -18.821 -6.216 4.946 1.00 26.00 190 ILE A C 1
ATOM 674 O O . ILE A 1 96 ? -19.897 -5.835 4.487 1.00 24.91 190 ILE A O 1
ATOM 679 N N . SER A 1 97 ? -18.164 -7.291 4.484 1.00 19.87 191 SER A N 1
ATOM 680 C CA . SER A 1 97 ? -18.642 -8.063 3.348 1.00 17.85 191 SER A CA 1
ATOM 681 C C . SER A 1 97 ? -18.395 -9.559 3.538 1.00 21.15 191 SER A C 1
ATOM 682 O O . SER A 1 97 ? -17.295 -9.934 3.929 1.00 19.15 191 SER A O 1
ATOM 685 N N . PRO A 1 98 ? -19.376 -10.416 3.162 1.00 18.47 192 PRO A N 1
ATOM 686 C CA . PRO A 1 98 ? -20.728 -10.041 2.691 1.00 18.67 192 PRO A CA 1
ATOM 687 C C . PRO A 1 98 ? -21.613 -9.553 3.844 1.00 23.43 192 PRO A C 1
ATOM 688 O O . PRO A 1 98 ? -21.253 -9.743 5.011 1.00 24.28 192 PRO A O 1
ATOM 692 N N . MET A 1 99 ? -22.735 -8.893 3.527 1.00 17.70 193 MET A N 1
ATOM 693 C CA . MET A 1 99 ? -23.700 -8.438 4.536 1.00 16.21 193 MET A CA 1
ATOM 694 C C . MET A 1 99 ? -25.119 -8.614 3.978 1.00 19.34 193 MET A C 1
ATOM 695 O O . MET A 1 99 ? -25.407 -8.210 2.847 1.00 19.44 193 MET A O 1
ATOM 700 N N . THR A 1 100 ? -25.996 -9.218 4.772 1.00 15.07 194 THR A N 1
ATOM 701 C CA . THR A 1 100 ? -27.405 -9.411 4.398 1.00 14.85 194 THR A CA 1
ATOM 702 C C . THR A 1 100 ? -28.118 -8.062 4.331 1.00 17.20 194 THR A C 1
ATOM 703 O O . THR A 1 100 ? -27.647 -7.090 4.927 1.00 17.59 194 THR A O 1
ATOM 707 N N . LEU A 1 101 ? -29.267 -8.007 3.642 1.00 13.69 195 LEU A N 1
ATOM 708 C CA . LEU A 1 101 ? -30.070 -6.786 3.592 1.00 13.96 195 LEU A CA 1
ATOM 709 C C . LEU A 1 101 ? -30.425 -6.288 5.009 1.00 16.20 195 LEU A C 1
ATOM 710 O O . LEU A 1 101 ? -30.287 -5.092 5.307 1.00 14.62 195 LEU A O 1
ATOM 715 N N . ASN A 1 102 ? -30.872 -7.219 5.880 1.00 14.01 196 ASN A N 1
ATOM 716 C CA . ASN A 1 102 ? -31.205 -6.924 7.267 1.00 13.41 196 ASN A CA 1
ATOM 717 C C . ASN A 1 102 ? -30.002 -6.388 8.030 1.00 14.19 196 ASN A C 1
ATOM 718 O O . ASN A 1 102 ? -30.156 -5.436 8.800 1.00 13.28 196 ASN A O 1
ATOM 723 N N . GLY A 1 103 ? -28.832 -6.980 7.790 1.00 10.83 197 GLY A N 1
ATOM 724 C CA . GLY A 1 103 ? -27.570 -6.541 8.384 1.00 11.89 197 GLY A CA 1
ATOM 725 C C . GLY A 1 103 ? -27.240 -5.110 7.998 1.00 15.42 197 GLY A C 1
ATOM 726 O O . GLY A 1 103 ? -26.895 -4.304 8.861 1.00 15.29 197 GLY A O 1
ATOM 727 N N . MET A 1 104 ? -27.420 -4.757 6.713 1.00 11.45 198 MET A N 1
ATOM 728 C CA . MET A 1 104 ? -27.157 -3.389 6.262 1.00 11.26 198 MET A CA 1
ATOM 729 C C . MET A 1 104 ? -28.187 -2.403 6.842 1.00 16.08 198 MET A C 1
ATOM 730 O O . MET A 1 104 ? -27.800 -1.297 7.229 1.00 15.52 198 MET A O 1
ATOM 735 N N . ARG A 1 105 ? -29.497 -2.786 6.903 1.00 13.66 199 ARG A N 1
ATOM 736 C CA . ARG A 1 105 ? -30.513 -1.862 7.431 1.00 14.53 199 ARG A CA 1
ATOM 737 C C . ARG A 1 105 ? -30.217 -1.564 8.909 1.00 17.81 199 ARG A C 1
ATOM 738 O O . ARG A 1 105 ? -30.300 -0.407 9.339 1.00 14.63 199 ARG A O 1
ATOM 746 N N . ASP A 1 106 ? -29.783 -2.602 9.654 1.00 15.74 200 ASP A N 1
ATOM 747 C CA . ASP A 1 106 ? -29.408 -2.458 11.067 1.00 15.36 200 ASP A CA 1
ATOM 748 C C . ASP A 1 106 ? -28.142 -1.600 11.211 1.00 18.95 200 ASP A C 1
ATOM 749 O O . ASP A 1 106 ? -28.104 -0.691 12.052 1.00 16.57 200 ASP A O 1
ATOM 754 N N . PHE A 1 107 ? -27.128 -1.866 10.367 1.00 17.90 201 PHE A N 1
ATOM 755 C CA . PHE A 1 107 ? -25.853 -1.137 10.384 1.00 18.55 201 PHE A CA 1
ATOM 756 C C . PHE A 1 107 ? -26.055 0.369 10.175 1.00 20.88 201 PHE A C 1
ATOM 757 O O . PHE A 1 107 ? -25.410 1.165 10.863 1.00 20.72 201 PHE A O 1
ATOM 765 N N . TYR A 1 108 ? -26.983 0.755 9.268 1.00 15.76 202 TYR A N 1
ATOM 766 C CA . TYR A 1 108 ? -27.249 2.160 8.938 1.00 16.22 202 TYR A CA 1
ATOM 767 C C . TYR A 1 108 ? -28.509 2.773 9.608 1.00 17.86 202 TYR A C 1
ATOM 768 O O . TYR A 1 108 ? -28.961 3.824 9.163 1.00 15.82 202 TYR A O 1
ATOM 777 N N . LYS A 1 109 ? -29.040 2.135 10.685 1.00 13.95 203 LYS A N 1
ATOM 778 C CA . LYS A 1 109 ? -30.286 2.535 11.370 1.00 14.71 203 LYS A CA 1
ATOM 779 C C . LYS A 1 109 ? -30.337 4.018 11.839 1.00 17.52 203 LYS A C 1
ATOM 780 O O . LYS A 1 109 ? -31.438 4.549 11.916 1.00 16.39 203 LYS A O 1
ATOM 786 N N . ASN A 1 110 ? -29.182 4.673 12.119 1.00 15.20 204 ASN A N 1
ATOM 787 C CA . ASN A 1 110 ? -29.149 6.092 12.532 1.00 16.30 204 ASN A CA 1
ATOM 788 C C . ASN A 1 110 ? -29.070 7.061 11.330 1.00 19.90 204 ASN A C 1
ATOM 789 O O . ASN A 1 110 ? -29.224 8.285 11.488 1.00 19.98 204 ASN A O 1
ATOM 794 N N . ASN A 1 111 ? -28.868 6.505 10.135 1.00 15.54 205 ASN A N 1
ATOM 795 C CA . ASN A 1 111 ? -28.729 7.284 8.894 1.00 14.39 205 ASN A CA 1
ATOM 796 C C . ASN A 1 111 ? -29.993 7.251 8.053 1.00 16.24 205 ASN A C 1
ATOM 797 O O . ASN A 1 111 ? -30.159 6.369 7.202 1.00 15.91 205 ASN A O 1
ATOM 802 N N . GLU A 1 112 ? -30.840 8.274 8.219 1.00 13.02 206 GLU A N 1
ATOM 803 C CA . GLU A 1 112 ? -32.128 8.373 7.499 1.00 12.94 206 GLU A CA 1
ATOM 804 C C . GLU A 1 112 ? -31.948 8.500 5.968 1.00 17.76 206 GLU A C 1
ATOM 805 O O . GLU A 1 112 ? -32.906 8.286 5.247 1.00 17.36 206 GLU A O 1
ATOM 811 N N . TYR A 1 113 ? -30.738 8.851 5.482 1.00 16.82 207 TYR A N 1
ATOM 812 C CA . TYR A 1 113 ? -30.475 8.975 4.043 1.00 19.04 207 TYR A CA 1
ATOM 813 C C . TYR A 1 113 ? -30.058 7.627 3.424 1.00 23.06 207 TYR A C 1
ATOM 814 O O . TYR A 1 113 ? -29.945 7.525 2.215 1.00 22.37 207 TYR A O 1
ATOM 823 N N . VAL A 1 114 ? -29.814 6.608 4.252 1.00 17.99 208 VAL A N 1
ATOM 824 C CA . VAL A 1 114 ? -29.310 5.317 3.790 1.00 16.72 208 VAL A CA 1
ATOM 825 C C . VAL A 1 114 ? -30.232 4.141 4.153 1.00 17.72 208 VAL A C 1
ATOM 826 O O . VAL A 1 114 ? -30.471 3.269 3.321 1.00 16.42 208 VAL A O 1
ATOM 830 N N . LYS A 1 115 ? -30.716 4.108 5.405 1.00 14.12 209 LYS A N 1
ATOM 831 C CA . LYS A 1 115 ? -31.429 2.978 6.006 1.00 14.23 209 LYS A CA 1
ATOM 832 C C . LYS A 1 115 ? -32.691 2.478 5.247 1.00 18.79 209 LYS A C 1
ATOM 833 O O . LYS A 1 115 ? -33.091 1.333 5.453 1.00 18.39 209 LYS A O 1
ATOM 839 N N . ASN A 1 116 ? -33.347 3.341 4.435 1.00 14.69 210 ASN A N 1
ATOM 840 C CA . ASN A 1 116 ? -34.588 2.985 3.740 1.00 13.84 210 ASN A CA 1
ATOM 841 C C . ASN A 1 116 ? -34.404 2.819 2.224 1.00 18.43 210 ASN A C 1
ATOM 842 O O . ASN A 1 116 ? -35.384 2.646 1.490 1.00 17.40 210 ASN A O 1
ATOM 847 N N . LEU A 1 117 ? -33.154 2.863 1.756 1.00 14.32 211 LEU A N 1
ATOM 848 C CA . LEU A 1 117 ? -32.884 2.705 0.323 1.00 14.78 211 LEU A CA 1
ATOM 849 C C . LEU A 1 117 ? -33.308 1.327 -0.108 1.00 16.92 211 LEU A C 1
ATOM 850 O O . LEU A 1 117 ? -33.336 0.411 0.715 1.00 15.48 211 LEU A O 1
ATOM 855 N N . ASP A 1 118 ? -33.679 1.161 -1.381 1.00 15.13 212 ASP A N 1
ATOM 856 C CA . ASP A 1 118 ? -34.038 -0.195 -1.831 1.00 14.82 212 ASP A CA 1
ATOM 857 C C . ASP A 1 118 ? -32.751 -1.070 -1.753 1.00 17.70 212 ASP A C 1
ATOM 858 O O . ASP A 1 118 ? -31.642 -0.531 -1.755 1.00 15.81 212 ASP A O 1
ATOM 863 N N . GLU A 1 119 ? -32.915 -2.394 -1.724 1.00 15.79 213 GLU A N 1
ATOM 864 C CA . GLU A 1 119 ? -31.848 -3.389 -1.577 1.00 15.33 213 GLU A CA 1
ATOM 865 C C . GLU A 1 119 ? -30.636 -3.157 -2.513 1.00 17.22 213 GLU A C 1
ATOM 866 O O . GLU A 1 119 ? -29.500 -3.220 -2.036 1.00 15.82 213 GLU A O 1
ATOM 872 N N . LEU A 1 120 ? -30.876 -2.905 -3.823 1.00 12.73 214 LEU A N 1
ATOM 873 C CA . LEU A 1 120 ? -29.800 -2.706 -4.783 1.00 12.10 214 LEU A CA 1
ATOM 874 C C . LEU A 1 120 ? -29.034 -1.414 -4.542 1.00 15.73 214 LEU A C 1
ATOM 875 O O . LEU A 1 120 ? -27.802 -1.442 -4.532 1.00 15.95 214 LEU A O 1
ATOM 880 N N . THR A 1 121 ? -29.745 -0.294 -4.344 1.00 12.43 215 THR A N 1
ATOM 881 C CA . THR A 1 121 ? -29.097 0.999 -4.068 1.00 12.68 215 THR A CA 1
ATOM 882 C C . THR A 1 121 ? -28.362 0.915 -2.717 1.00 14.20 215 THR A C 1
ATOM 883 O O . THR A 1 121 ? -27.228 1.386 -2.614 1.00 11.94 215 THR A O 1
ATOM 887 N N . LEU A 1 122 ? -28.987 0.273 -1.695 1.00 13.04 216 LEU A N 1
ATOM 888 C CA . LEU A 1 122 ? -28.338 0.085 -0.395 1.00 12.70 216 LEU A CA 1
ATOM 889 C C . LEU A 1 122 ? -27.028 -0.710 -0.556 1.00 14.47 216 LEU A C 1
ATOM 890 O O . LEU A 1 122 ? -25.995 -0.296 -0.010 1.00 13.18 216 LEU A O 1
ATOM 895 N N . CYS A 1 123 ? -27.050 -1.808 -1.350 1.00 12.29 217 CYS A N 1
ATOM 896 C CA . CYS A 1 123 ? -25.827 -2.595 -1.586 1.00 11.67 217 CYS A CA 1
ATOM 897 C C . CYS A 1 123 ? -24.730 -1.711 -2.228 1.00 16.35 217 CYS A C 1
ATOM 898 O O . CYS A 1 123 ? -23.578 -1.688 -1.755 1.00 15.54 217 CYS A O 1
ATOM 901 N N . SER A 1 124 ? -25.101 -0.964 -3.274 1.00 13.77 218 SER A N 1
ATOM 902 C CA . SER A 1 124 ? -24.194 -0.017 -3.944 1.00 13.63 218 SER A CA 1
ATOM 903 C C . SER A 1 124 ? -23.614 1.009 -2.948 1.00 17.26 218 SER A C 1
ATOM 904 O O . SER A 1 124 ? -22.400 1.199 -2.943 1.00 16.34 218 SER A O 1
ATOM 907 N N A ARG A 1 125 ? -24.469 1.663 -2.127 0.50 13.89 219 ARG A N 1
ATOM 908 N N B ARG A 1 125 ? -24.470 1.653 -2.114 0.50 13.83 219 ARG A N 1
ATOM 909 C CA A ARG A 1 125 ? -24.007 2.666 -1.158 0.50 13.51 219 ARG A CA 1
ATOM 910 C CA B ARG A 1 125 ? -24.020 2.644 -1.121 0.50 13.40 219 ARG A CA 1
ATOM 911 C C A ARG A 1 125 ? -23.115 2.045 -0.059 0.50 16.75 219 ARG A C 1
ATOM 912 C C B ARG A 1 125 ? -23.091 2.024 -0.082 0.50 16.54 219 ARG A C 1
ATOM 913 O O A ARG A 1 125 ? -22.111 2.650 0.308 0.50 16.16 219 ARG A O 1
ATOM 914 O O B ARG A 1 125 ? -22.063 2.614 0.244 0.50 15.69 219 ARG A O 1
ATOM 929 N N . HIS A 1 126 ? -23.422 0.805 0.385 1.00 13.60 220 HIS A N 1
ATOM 930 C CA . HIS A 1 126 ? -22.609 0.075 1.366 1.00 14.05 220 HIS A CA 1
ATOM 931 C C . HIS A 1 126 ? -21.225 -0.246 0.768 1.00 18.67 220 HIS A C 1
ATOM 932 O O . HIS A 1 126 ? -20.214 -0.090 1.450 1.00 17.19 220 HIS A O 1
ATOM 939 N N . ALA A 1 127 ? -21.187 -0.677 -0.517 1.00 15.80 221 ALA A N 1
ATOM 940 C CA . ALA A 1 127 ? -19.924 -0.976 -1.188 1.00 15.80 221 ALA A CA 1
ATOM 941 C C . ALA A 1 127 ? -19.099 0.319 -1.363 1.00 19.80 221 ALA A C 1
ATOM 942 O O . ALA A 1 127 ? -17.871 0.265 -1.297 1.00 19.62 221 ALA A O 1
ATOM 944 N N . GLY A 1 128 ? -19.779 1.454 -1.550 1.00 17.40 222 GLY A N 1
ATOM 945 C CA . GLY A 1 128 ? -19.134 2.758 -1.713 1.00 18.37 222 GLY A CA 1
ATOM 946 C C . GLY A 1 128 ? -18.704 3.422 -0.412 1.00 24.97 222 GLY A C 1
ATOM 947 O O . GLY A 1 128 ? -18.099 4.501 -0.440 1.00 24.79 222 GLY A O 1
ATOM 948 N N . ASN A 1 129 ? -19.007 2.788 0.735 1.00 22.14 223 ASN A N 1
ATOM 949 C CA . ASN A 1 129 ? -18.706 3.306 2.078 1.00 22.43 223 ASN A CA 1
ATOM 950 C C . ASN A 1 129 ? -17.198 3.276 2.437 1.00 29.72 223 ASN A C 1
ATOM 951 O O . ASN A 1 129 ? -16.610 4.346 2.618 1.00 29.16 223 ASN A O 1
ATOM 956 N N . MET A 1 130 ? -16.589 2.078 2.568 1.00 29.22 224 MET A N 1
ATOM 957 C CA . MET A 1 130 ? -15.171 1.947 2.938 1.00 30.39 224 MET A CA 1
ATOM 958 C C . MET A 1 130 ? -14.272 2.460 1.835 1.00 32.67 224 MET A C 1
ATOM 959 O O . MET A 1 130 ? -14.280 1.940 0.722 1.00 31.64 224 MET A O 1
ATOM 964 N N . ASN A 1 131 ? -13.540 3.529 2.140 1.00 28.66 225 ASN A N 1
ATOM 965 C CA . ASN A 1 131 ? -12.626 4.164 1.210 1.00 28.46 225 ASN A CA 1
ATOM 966 C C . ASN A 1 131 ? -11.167 3.878 1.599 1.00 32.55 225 ASN A C 1
ATOM 967 O O . ASN A 1 131 ? -10.820 4.049 2.772 1.00 31.62 225 ASN A O 1
ATOM 972 N N . PRO A 1 132 ? -10.298 3.462 0.646 1.00 30.55 226 PRO A N 1
ATOM 973 C CA . PRO A 1 132 ? -8.878 3.223 0.994 1.00 31.22 226 PRO A CA 1
ATOM 974 C C . PRO A 1 132 ? -8.227 4.434 1.653 1.00 35.28 226 PRO A C 1
ATOM 975 O O . PRO A 1 132 ? -8.478 5.556 1.218 1.00 34.68 226 PRO A O 1
ATOM 979 N N . ASP A 1 133 ? -7.428 4.210 2.721 1.00 33.48 227 ASP A N 1
ATOM 980 C CA . ASP A 1 133 ? -6.717 5.286 3.435 1.00 34.28 227 ASP A CA 1
ATOM 981 C C . ASP A 1 133 ? -5.718 6.024 2.533 1.00 39.02 227 ASP A C 1
ATOM 982 O O . ASP A 1 133 ? -5.477 7.206 2.755 1.00 38.02 227 ASP A O 1
ATOM 987 N N . ASN A 1 134 ? -5.228 5.346 1.464 1.00 37.79 228 ASN A N 1
ATOM 988 C CA . ASN A 1 134 ? -4.321 5.881 0.430 1.00 38.86 228 ASN A CA 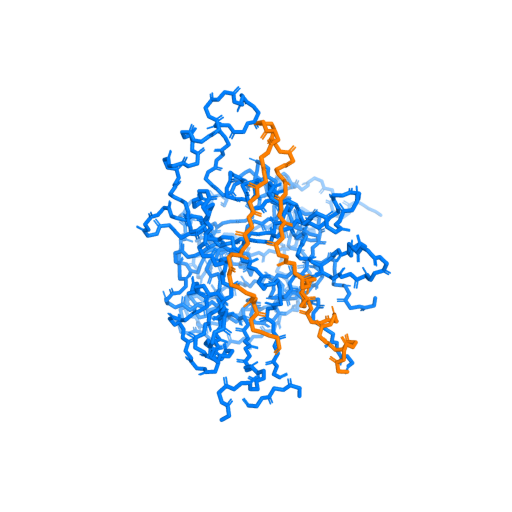1
ATOM 989 C C . ASN A 1 134 ? -5.052 6.899 -0.464 1.00 43.00 228 ASN A C 1
ATOM 990 O O . ASN A 1 134 ? -4.395 7.734 -1.089 1.00 42.65 228 ASN A O 1
ATOM 995 N N . ASP A 1 135 ? -6.403 6.783 -0.572 1.00 38.95 229 ASP A N 1
ATOM 996 C CA . ASP A 1 135 ? -7.257 7.631 -1.414 1.00 38.34 229 ASP A CA 1
ATOM 997 C C . ASP A 1 135 ? -7.692 8.927 -0.684 1.00 42.71 229 ASP A C 1
ATOM 998 O O . ASP A 1 135 ? -8.817 9.029 -0.192 1.00 42.24 229 ASP A O 1
ATOM 1003 N N . LYS A 1 136 ? -6.793 9.930 -0.658 1.00 39.41 230 LYS A N 1
ATOM 1004 C CA . LYS A 1 136 ? -6.988 11.237 -0.004 1.00 39.05 230 LYS A CA 1
ATOM 1005 C C . LYS A 1 136 ? -8.291 11.971 -0.346 1.00 42.66 230 LYS A C 1
ATOM 1006 O O . LYS A 1 136 ? -8.877 12.597 0.541 1.00 43.08 230 LYS A O 1
ATOM 1012 N N . ASN A 1 137 ? -8.743 11.893 -1.616 1.00 37.37 231 ASN A N 1
ATOM 1013 C CA . ASN A 1 137 ? -9.940 12.593 -2.085 1.00 36.09 231 ASN A CA 1
ATOM 1014 C C . ASN A 1 137 ? -11.217 11.770 -2.118 1.00 38.66 231 ASN A C 1
ATOM 1015 O O . ASN A 1 137 ? -12.230 12.281 -2.604 1.00 38.26 231 ASN A O 1
ATOM 1020 N N . SER A 1 138 ? -11.189 10.523 -1.597 1.00 35.38 232 SER A N 1
ATOM 1021 C CA . SER A 1 138 ? -12.331 9.588 -1.570 1.00 35.36 232 SER A CA 1
ATOM 1022 C C . SER A 1 138 ? -12.956 9.362 -2.974 1.00 36.86 232 SER A C 1
ATOM 1023 O O . SER A 1 138 ? -14.172 9.400 -3.122 1.00 35.86 232 SER A O 1
ATOM 1026 N N . ASN A 1 139 ? -12.113 9.165 -3.996 1.00 33.00 233 ASN A N 1
ATOM 1027 C CA . ASN A 1 139 ? -12.565 8.972 -5.382 1.00 32.82 233 ASN A CA 1
ATOM 1028 C C . ASN A 1 139 ? -13.013 7.541 -5.662 1.00 34.99 233 ASN A C 1
ATOM 1029 O O . ASN A 1 139 ? -13.976 7.319 -6.405 1.00 36.20 233 ASN A O 1
ATOM 1034 N N . TYR A 1 140 ? -12.258 6.578 -5.135 1.00 27.43 234 TYR A N 1
ATOM 1035 C CA . TYR A 1 140 ? -12.454 5.177 -5.403 1.00 25.59 234 TYR A CA 1
ATOM 1036 C C . TYR A 1 140 ? -13.591 4.563 -4.599 1.00 27.29 234 TYR A C 1
ATOM 1037 O O . TYR A 1 140 ? -13.576 4.597 -3.368 1.00 26.55 234 TYR A O 1
ATOM 1046 N N . LYS A 1 141 ? -14.585 4.015 -5.320 1.00 21.61 235 LYS A N 1
ATOM 1047 C CA . LYS A 1 141 ? -15.757 3.351 -4.742 1.00 20.60 235 LYS A CA 1
ATOM 1048 C C . LYS A 1 141 ? -15.928 2.020 -5.447 1.00 22.21 235 LYS A C 1
ATOM 1049 O O . LYS A 1 141 ? -16.095 1.957 -6.673 1.00 21.03 235 LYS A O 1
ATOM 1055 N N . TYR A 1 142 ? -15.809 0.954 -4.671 1.00 18.05 236 TYR A N 1
ATOM 1056 C CA . TYR A 1 142 ? -15.905 -0.416 -5.155 1.00 18.02 236 TYR A CA 1
ATOM 1057 C C . TYR A 1 142 ? -17.280 -0.769 -5.745 1.00 20.02 236 TYR A C 1
ATOM 1058 O O . TYR A 1 142 ? -18.299 -0.307 -5.227 1.00 17.50 236 TYR A O 1
ATOM 1067 N N . PRO A 1 143 ? -17.325 -1.632 -6.791 1.00 16.94 237 PRO A N 1
ATOM 1068 C CA . PRO A 1 143 ? -18.626 -2.126 -7.287 1.00 15.53 237 PRO A CA 1
ATOM 1069 C C . PRO A 1 143 ? -19.088 -3.252 -6.347 1.00 20.36 237 PRO A C 1
ATOM 1070 O O . PRO A 1 143 ? -18.348 -3.621 -5.439 1.00 21.82 237 PRO A O 1
ATOM 1074 N N . ALA A 1 144 ? -20.272 -3.838 -6.582 1.00 15.61 238 ALA A N 1
ATOM 1075 C CA . ALA A 1 144 ? -20.795 -4.906 -5.743 1.00 15.31 238 ALA A CA 1
ATOM 1076 C C . ALA A 1 144 ? -21.712 -5.833 -6.515 1.00 19.44 238 ALA A C 1
ATOM 1077 O O . ALA A 1 144 ? -22.189 -5.480 -7.590 1.00 18.30 238 ALA A O 1
ATOM 1079 N N . VAL A 1 145 ? -21.975 -7.015 -5.937 1.00 15.44 239 VAL A N 1
ATOM 1080 C CA . VAL A 1 145 ? -22.939 -7.966 -6.459 1.00 15.83 239 VAL A CA 1
ATOM 1081 C C . VAL A 1 145 ? -23.964 -8.215 -5.372 1.00 18.96 239 VAL A C 1
ATOM 1082 O O . VAL A 1 145 ? -23.590 -8.480 -4.232 1.00 17.97 239 VAL A O 1
ATOM 1086 N N . TYR A 1 146 ? -25.250 -8.103 -5.718 1.00 15.00 240 TYR A N 1
ATOM 1087 C CA . TYR A 1 146 ? -26.321 -8.413 -4.786 1.00 13.69 240 TYR A CA 1
ATOM 1088 C C . TYR A 1 146 ? -26.873 -9.766 -5.185 1.00 16.98 240 TYR A C 1
ATOM 1089 O O . TYR A 1 146 ? -27.174 -9.983 -6.362 1.00 15.60 240 TYR A O 1
ATOM 1098 N N . ASP A 1 147 ? -26.988 -10.688 -4.209 1.00 13.75 241 ASP A N 1
ATOM 1099 C CA . ASP A 1 147 ? -27.545 -12.019 -4.461 1.00 13.78 241 ASP A CA 1
ATOM 1100 C C . ASP A 1 147 ? -28.961 -12.163 -3.887 1.00 16.29 241 ASP A C 1
ATOM 1101 O O . ASP A 1 147 ? -29.136 -12.315 -2.667 1.00 13.69 241 ASP A O 1
ATOM 1106 N N . TYR A 1 148 ? -29.972 -12.135 -4.782 1.00 12.51 242 TYR A N 1
ATOM 1107 C CA . TYR A 1 148 ? -31.389 -12.252 -4.404 1.00 12.35 242 TYR A CA 1
ATOM 1108 C C . TYR A 1 148 ? -31.772 -13.565 -3.683 1.00 15.67 242 TYR A C 1
ATOM 1109 O O . TYR A 1 148 ? -32.736 -13.573 -2.918 1.00 15.28 242 TYR A O 1
ATOM 1118 N N . ASN A 1 149 ? -31.037 -14.659 -3.938 1.00 14.24 243 ASN A N 1
ATOM 1119 C CA . ASN A 1 149 ? -31.269 -15.960 -3.311 1.00 14.48 243 ASN A CA 1
ATOM 1120 C C . ASN A 1 149 ? -31.132 -15.915 -1.775 1.00 19.27 243 ASN A C 1
ATOM 1121 O O . ASN A 1 149 ? -32.006 -16.423 -1.065 1.00 17.95 243 ASN A O 1
ATOM 1126 N N . ASP A 1 150 ? -30.063 -15.288 -1.254 1.00 18.05 244 ASP A N 1
ATOM 1127 C CA . ASP A 1 150 ? -29.943 -15.203 0.203 1.00 18.39 244 ASP A CA 1
ATOM 1128 C C . ASP A 1 150 ? -29.904 -13.759 0.726 1.00 19.80 244 ASP A C 1
ATOM 1129 O O . ASP A 1 150 ? -29.521 -13.552 1.873 1.00 18.27 244 ASP A O 1
ATOM 1134 N N . LYS A 1 151 ? -30.264 -12.761 -0.130 1.00 14.05 245 LYS A N 1
ATOM 1135 C CA . LYS A 1 151 ? -30.328 -11.322 0.224 1.00 14.51 245 LYS A CA 1
ATOM 1136 C C . LYS A 1 151 ? -28.991 -10.778 0.754 1.00 19.80 245 LYS A C 1
ATOM 1137 O O . LYS A 1 151 ? -28.956 -10.043 1.742 1.00 21.68 245 LYS A O 1
ATOM 1143 N N . LYS A 1 152 ? -27.894 -11.198 0.128 1.00 16.28 246 LYS A N 1
ATOM 1144 C CA . LYS A 1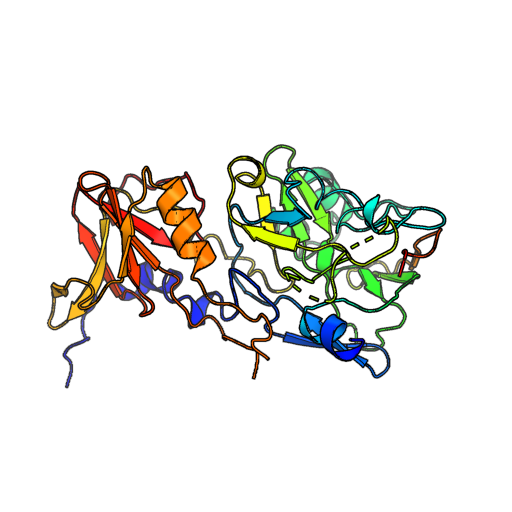 152 ? -26.547 -10.800 0.513 1.00 16.11 246 LYS A CA 1
ATOM 1145 C C . LYS A 1 152 ? -25.912 -9.840 -0.469 1.00 18.55 246 LYS A C 1
ATOM 1146 O O . LYS A 1 152 ? -25.956 -10.057 -1.678 1.00 17.82 246 LYS A O 1
ATOM 1152 N N . CYS A 1 153 ? -25.303 -8.783 0.075 1.00 15.36 247 CYS A N 1
ATOM 1153 C CA . CYS A 1 153 ? -24.536 -7.795 -0.664 1.00 15.77 247 CYS A CA 1
ATOM 1154 C C . CYS A 1 153 ? -23.061 -8.228 -0.575 1.00 19.24 247 CYS A C 1
ATOM 1155 O O . CYS A 1 153 ? -22.540 -8.377 0.534 1.00 18.88 247 CYS A O 1
ATOM 1158 N N . HIS A 1 154 ? -22.402 -8.427 -1.719 1.00 14.50 248 HIS A N 1
ATOM 1159 C CA . HIS A 1 154 ? -20.985 -8.826 -1.769 1.00 14.74 248 HIS A CA 1
ATOM 1160 C C . HIS A 1 154 ? -20.169 -7.679 -2.382 1.00 19.19 248 HIS A C 1
ATOM 1161 O O . HIS A 1 154 ? -20.340 -7.371 -3.561 1.00 17.99 248 HIS A O 1
ATOM 1168 N N . ILE A 1 155 ? -19.307 -7.026 -1.578 1.00 16.90 249 ILE A N 1
ATOM 1169 C CA . ILE A 1 155 ? -18.443 -5.959 -2.105 1.00 15.88 249 ILE A CA 1
ATOM 1170 C C . ILE A 1 155 ? -17.371 -6.673 -2.917 1.00 19.95 249 ILE A C 1
ATOM 1171 O O . ILE A 1 155 ? -16.853 -7.699 -2.468 1.00 18.15 249 ILE A O 1
ATOM 1176 N N . LEU A 1 156 ? -17.089 -6.174 -4.126 1.00 18.71 250 LEU A N 1
ATOM 1177 C CA . LEU A 1 156 ? -16.080 -6.791 -4.979 1.00 19.04 250 LEU A CA 1
ATOM 1178 C C . LEU A 1 156 ? -14.787 -6.035 -4.855 1.00 24.23 250 LEU A C 1
ATOM 1179 O O . LEU A 1 156 ? -14.741 -4.846 -5.178 1.00 26.09 250 LEU A O 1
ATOM 1184 N N . TYR A 1 157 ? -13.735 -6.712 -4.371 1.00 20.23 251 TYR A N 1
ATOM 1185 C CA . TYR A 1 157 ? -12.401 -6.109 -4.259 1.00 20.08 251 TYR A CA 1
ATOM 1186 C C . TYR A 1 157 ? -11.815 -5.931 -5.679 1.00 20.80 251 TYR A C 1
ATOM 1187 O O . TYR A 1 157 ? -11.081 -4.982 -5.924 1.00 20.18 251 TYR A O 1
ATOM 1196 N N . ILE A 1 158 ? -12.135 -6.855 -6.595 1.00 17.25 252 ILE A N 1
ATOM 1197 C CA . ILE A 1 158 ? -11.686 -6.795 -7.996 1.00 16.58 252 ILE A CA 1
ATOM 1198 C C . ILE A 1 158 ? -12.807 -6.184 -8.852 1.00 19.92 252 ILE A C 1
ATOM 1199 O O . ILE A 1 158 ? -13.902 -6.753 -8.934 1.00 19.80 252 ILE A O 1
ATOM 1204 N N . ALA A 1 159 ? -12.536 -5.004 -9.442 1.00 16.58 253 ALA A N 1
ATOM 1205 C CA . ALA A 1 159 ? -13.465 -4.284 -10.300 1.00 16.52 253 ALA A CA 1
ATOM 1206 C C . ALA A 1 159 ? -13.329 -4.681 -11.776 1.00 20.76 253 ALA A C 1
ATOM 1207 O O . ALA A 1 159 ? -14.202 -4.353 -12.585 1.00 20.39 253 ALA A O 1
ATOM 1209 N N . ALA A 1 160 ? -12.269 -5.448 -12.112 1.00 17.49 254 ALA A N 1
ATOM 1210 C CA . ALA A 1 160 ? -12.060 -5.973 -13.463 1.00 17.28 254 ALA A CA 1
ATOM 1211 C C . ALA A 1 160 ? -13.173 -6.985 -13.778 1.00 20.74 254 ALA A C 1
ATOM 1212 O O . ALA A 1 160 ? -13.641 -7.701 -12.880 1.00 20.59 254 ALA A O 1
ATOM 1214 N N . GLN A 1 161 ? -13.606 -7.029 -15.043 1.00 16.46 255 GLN A N 1
ATOM 1215 C CA . GLN A 1 161 ? -14.692 -7.930 -15.446 1.00 17.00 255 GLN A CA 1
ATOM 1216 C C . GLN A 1 161 ? -14.286 -8.922 -16.545 1.00 21.41 255 GLN A C 1
ATOM 1217 O O . GLN A 1 161 ? -14.920 -9.970 -16.709 1.00 20.67 255 GLN A O 1
ATOM 1223 N N . GLU A 1 162 ? -13.238 -8.588 -17.293 1.00 19.57 256 GLU A N 1
ATOM 1224 C CA . GLU A 1 162 ? -12.758 -9.432 -18.390 1.00 19.56 256 GLU A CA 1
ATOM 1225 C C . GLU A 1 162 ? -11.230 -9.439 -18.480 1.00 24.84 256 GLU A C 1
ATOM 1226 O O . GLU A 1 162 ? -10.597 -8.391 -18.351 1.00 24.78 256 GLU A O 1
ATOM 1232 N N . ASN A 1 163 ? -10.663 -10.624 -18.751 1.00 23.74 257 ASN A N 1
ATOM 1233 C CA . ASN A 1 163 ? -9.236 -10.880 -18.953 1.00 24.51 257 ASN A CA 1
ATOM 1234 C C . ASN A 1 163 ? -9.091 -12.229 -19.679 1.00 30.71 257 ASN A C 1
ATOM 1235 O O . ASN A 1 163 ? -9.120 -13.280 -19.050 1.00 29.71 257 ASN A O 1
ATOM 1240 N N . ASN A 1 164 ? -9.044 -12.184 -21.025 1.00 30.66 258 ASN A N 1
ATOM 1241 C CA . ASN A 1 164 ? -8.905 -13.330 -21.950 1.00 65.88 258 ASN A CA 1
ATOM 1242 C C . ASN A 1 164 ? -8.878 -12.893 -23.415 1.00 107.24 258 ASN A C 1
ATOM 1243 O O . ASN A 1 164 ? -8.793 -11.700 -23.707 1.00 75.81 258 ASN A O 1
ATOM 1248 N N . TYR A 1 168 ? -1.693 -12.237 -21.034 1.00 55.40 262 TYR A N 1
ATOM 1249 C CA . TYR A 1 168 ? -1.902 -11.503 -19.783 1.00 54.50 262 TYR A CA 1
ATOM 1250 C C . TYR A 1 168 ? -2.550 -12.370 -18.688 1.00 54.96 262 TYR A C 1
ATOM 1251 O O . TYR A 1 168 ? -2.703 -11.926 -17.541 1.00 54.44 262 TYR A O 1
ATOM 1260 N N . CYS A 1 169 ? -2.933 -13.603 -19.053 1.00 48.40 263 CYS A N 1
ATOM 1261 C CA . CYS A 1 169 ? -3.531 -14.575 -18.149 1.00 46.78 263 CYS A CA 1
ATOM 1262 C C . CYS A 1 169 ? -3.107 -15.992 -18.550 1.00 52.69 263 CYS A C 1
ATOM 1263 O O . CYS A 1 169 ? -2.875 -16.249 -19.739 1.00 52.90 263 CYS A O 1
ATOM 1266 N N . ASN A 1 170 ? -2.972 -16.897 -17.559 1.00 49.67 264 ASN A N 1
ATOM 1267 C CA . ASN A 1 170 ? -2.544 -18.279 -17.798 1.00 78.60 264 ASN A CA 1
ATOM 1268 C C . ASN A 1 170 ? -3.739 -19.214 -17.956 1.00 98.33 264 ASN A C 1
ATOM 1269 O O . ASN A 1 170 ? -4.624 -19.230 -17.107 1.00 56.78 264 ASN A O 1
ATOM 1274 N N . LYS A 1 175 ? -0.342 -23.443 -12.671 1.00 52.52 269 LYS A N 1
ATOM 1275 C CA . LYS A 1 175 ? 0.276 -22.200 -12.207 1.00 52.05 269 LYS A CA 1
ATOM 1276 C C . LYS A 1 175 ? -0.722 -21.443 -11.329 1.00 54.71 269 LYS A C 1
ATOM 1277 O O . LYS A 1 175 ? -1.440 -20.561 -11.804 1.00 54.38 269 LYS A O 1
ATOM 1279 N N . ARG A 1 176 ? -0.767 -21.819 -10.042 1.00 50.65 270 ARG A N 1
ATOM 1280 C CA . ARG A 1 176 ? -1.699 -21.327 -9.020 1.00 50.16 270 ARG A CA 1
ATOM 1281 C C . ARG A 1 176 ? -1.558 -19.845 -8.634 1.00 54.46 270 ARG A C 1
ATOM 1282 O O . ARG A 1 176 ? -2.510 -19.280 -8.088 1.00 53.58 270 ARG A O 1
ATOM 1290 N N . ASN A 1 177 ? -0.391 -19.226 -8.892 1.00 51.80 271 ASN A N 1
ATOM 1291 C CA . ASN A 1 177 ? -0.143 -17.827 -8.526 1.00 52.00 271 ASN A CA 1
ATOM 1292 C C . ASN A 1 177 ? -0.191 -16.844 -9.705 1.00 55.22 271 ASN A C 1
ATOM 1293 O O . ASN A 1 177 ? -0.173 -15.623 -9.492 1.00 55.13 271 ASN A O 1
ATOM 1298 N N . SER A 1 178 ? -0.276 -17.368 -10.936 1.00 50.07 272 SER A N 1
ATOM 1299 C CA . SER A 1 178 ? -0.392 -16.539 -12.128 1.00 49.23 272 SER A CA 1
ATOM 1300 C C . SER A 1 178 ? -1.826 -15.983 -12.208 1.00 50.47 272 SER A C 1
ATOM 1301 O O . SER A 1 178 ? -2.747 -16.541 -11.594 1.00 49.11 272 SER A O 1
ATOM 1304 N N . MET A 1 179 ? -2.002 -14.882 -12.952 1.00 45.37 273 MET A N 1
ATOM 1305 C CA . MET A 1 179 ? -3.291 -14.223 -13.132 1.00 44.14 273 MET A CA 1
ATOM 1306 C C . MET A 1 179 ? -4.299 -15.125 -13.868 1.00 43.77 273 MET A C 1
ATOM 1307 O O . MET A 1 179 ? -3.988 -15.660 -14.939 1.00 43.02 273 MET A O 1
ATOM 1312 N N . PHE A 1 180 ? -5.491 -15.313 -13.261 1.00 36.81 274 PHE A N 1
ATOM 1313 C CA . PHE A 1 180 ? -6.562 -16.126 -13.847 1.00 34.65 274 PHE A CA 1
ATOM 1314 C C . PHE A 1 180 ? -7.212 -15.446 -15.060 1.00 38.49 274 PHE A C 1
ATOM 1315 O O . PHE A 1 180 ? -7.144 -14.220 -15.188 1.00 37.12 274 PHE A O 1
ATOM 1323 N N . CYS A 1 181 ? -7.800 -16.250 -15.967 1.00 36.75 275 CYS A N 1
ATOM 1324 C CA . CYS A 1 181 ? -8.544 -15.738 -17.119 1.00 37.89 275 CYS A CA 1
ATOM 1325 C C . CYS A 1 181 ? -10.012 -15.647 -16.699 1.00 33.16 275 CYS A C 1
ATOM 1326 O O . CYS A 1 181 ? -10.503 -16.520 -15.970 1.00 31.54 275 CYS A O 1
ATOM 1329 N N . PHE A 1 182 ? -10.710 -14.589 -17.126 1.00 24.92 276 PHE A N 1
ATOM 1330 C CA . PHE A 1 182 ? -12.120 -14.422 -16.758 1.00 22.06 276 PHE A CA 1
ATOM 1331 C C . PHE A 1 182 ? -12.917 -13.642 -17.793 1.00 24.55 276 PHE A C 1
ATOM 1332 O O . PHE A 1 182 ? -12.348 -12.884 -18.585 1.00 24.97 276 PHE A O 1
ATOM 1340 N N . ARG A 1 183 ? -14.239 -13.837 -17.790 1.00 20.68 277 ARG A N 1
ATOM 1341 C CA . ARG A 1 183 ? -15.141 -13.163 -18.737 1.00 20.18 277 ARG A CA 1
ATOM 1342 C C . ARG A 1 183 ? -16.528 -12.932 -18.117 1.00 21.88 277 ARG A C 1
ATOM 1343 O O . ARG A 1 183 ? -16.978 -13.765 -17.323 1.00 19.62 277 ARG A O 1
ATOM 1351 N N . PRO A 1 184 ? -17.226 -11.830 -18.493 1.00 18.74 278 PRO A N 1
ATOM 1352 C CA . PRO A 1 184 ? -18.583 -11.608 -17.949 1.00 18.94 278 PRO A CA 1
ATOM 1353 C C . PRO A 1 184 ? -19.620 -12.414 -18.722 1.00 23.16 278 PRO A C 1
ATOM 1354 O O . PRO A 1 184 ? -19.387 -12.739 -19.892 1.00 22.75 278 PRO A O 1
ATOM 1358 N N . ALA A 1 185 ? -20.757 -12.745 -18.086 1.00 19.73 279 ALA A N 1
ATOM 1359 C CA . ALA A 1 185 ? -21.822 -13.536 -18.732 1.00 18.97 279 ALA A CA 1
ATOM 1360 C C . ALA A 1 185 ? -23.122 -13.574 -17.942 1.00 22.08 279 ALA A C 1
ATOM 1361 O O . ALA A 1 185 ? -23.135 -13.356 -16.725 1.00 21.28 279 ALA A O 1
ATOM 1363 N N . LYS A 1 186 ? -24.217 -13.882 -18.649 1.00 18.08 280 LYS A N 1
ATOM 1364 C CA . LYS A 1 186 ? -25.511 -14.210 -18.062 1.00 17.51 280 LYS A CA 1
ATOM 1365 C C . LYS A 1 186 ? -25.439 -15.737 -18.079 1.00 21.58 280 LYS A C 1
ATOM 1366 O O . LYS A 1 186 ? -24.873 -16.313 -19.007 1.00 20.64 280 LYS A O 1
ATOM 1372 N N . ASP A 1 187 ? -25.949 -16.384 -17.043 1.00 19.08 281 ASP A N 1
ATOM 1373 C CA . ASP A 1 187 ? -25.888 -17.840 -16.894 1.00 18.61 281 ASP A CA 1
ATOM 1374 C C . ASP A 1 187 ? -26.948 -18.216 -15.897 1.00 20.04 281 ASP A C 1
ATOM 1375 O O . ASP A 1 187 ? -27.305 -17.394 -15.046 1.00 19.56 281 ASP A O 1
ATOM 1380 N N . LYS A 1 188 ? -27.457 -19.453 -15.981 1.00 17.30 282 LYS A N 1
ATOM 1381 C CA . LYS A 1 188 ? -28.438 -19.973 -15.016 1.00 17.66 282 LYS A CA 1
ATOM 1382 C C . LYS A 1 188 ? -27.944 -19.780 -13.576 1.00 21.82 282 LYS A C 1
ATOM 1383 O O . LYS A 1 188 ? -28.738 -19.427 -12.715 1.00 20.39 282 LYS A O 1
ATOM 1389 N N . LEU A 1 189 ? -26.636 -20.006 -13.322 1.00 20.16 283 LEU A N 1
ATOM 1390 C CA . LEU A 1 189 ? -26.031 -19.868 -11.999 1.00 21.94 283 LEU A CA 1
ATOM 1391 C C . LEU A 1 189 ? -25.962 -18.397 -11.509 1.00 21.87 283 LEU A C 1
ATOM 1392 O O . LEU A 1 189 ? -25.797 -18.162 -10.314 1.00 19.20 283 LEU A O 1
ATOM 1397 N N . PHE A 1 190 ? -26.077 -17.418 -12.437 1.00 15.37 284 PHE A N 1
ATOM 1398 C CA . PHE A 1 190 ? -26.002 -16.006 -12.079 1.00 15.57 284 PHE A CA 1
ATOM 1399 C C . PHE A 1 190 ? -27.367 -15.316 -12.106 1.00 17.77 284 PHE A C 1
ATOM 1400 O O . PHE A 1 190 ? -27.431 -14.107 -11.871 1.00 16.76 284 PHE A O 1
ATOM 1408 N N . GLU A 1 191 ? -28.453 -16.078 -12.372 1.00 15.06 285 GLU A N 1
ATOM 1409 C CA . GLU A 1 191 ? -29.797 -15.525 -12.579 1.00 15.02 285 GLU A CA 1
ATOM 1410 C C . GLU A 1 191 ? -30.320 -14.669 -11.413 1.00 18.52 285 GLU A C 1
ATOM 1411 O O . GLU A 1 191 ? -31.090 -13.750 -11.673 1.00 19.84 285 GLU A O 1
ATOM 1417 N N . ASN A 1 192 ? -29.899 -14.955 -10.163 1.00 14.38 286 ASN A N 1
ATOM 1418 C CA . ASN A 1 192 ? -30.293 -14.183 -8.972 1.00 14.11 286 ASN A CA 1
ATOM 1419 C C . ASN A 1 192 ? -29.293 -13.104 -8.589 1.00 15.29 286 ASN A C 1
ATOM 1420 O O . ASN A 1 192 ? -29.527 -12.377 -7.628 1.00 15.86 286 ASN A O 1
ATOM 1425 N N . TYR A 1 193 ? -28.211 -12.952 -9.349 1.00 13.31 287 TYR A N 1
ATOM 1426 C CA . TYR A 1 193 ? -27.220 -11.905 -9.077 1.00 13.66 287 TYR A CA 1
ATOM 1427 C C . TYR A 1 193 ? -27.610 -10.627 -9.783 1.00 17.80 287 TYR A C 1
ATOM 1428 O O . TYR A 1 193 ? -28.354 -10.658 -10.770 1.00 15.59 287 TYR A O 1
ATOM 1437 N N . VAL A 1 194 ? -27.083 -9.503 -9.267 1.00 15.01 288 VAL A N 1
ATOM 1438 C CA . VAL A 1 194 ? -27.214 -8.158 -9.812 1.00 15.15 288 VAL A CA 1
ATOM 1439 C C . VAL A 1 194 ? -25.840 -7.500 -9.686 1.00 18.38 288 VAL A C 1
ATOM 1440 O O . VAL A 1 194 ? -25.326 -7.346 -8.575 1.00 17.53 288 VAL A O 1
ATOM 1444 N N . TYR A 1 195 ? -25.268 -7.078 -10.818 1.00 14.51 289 TYR A N 1
ATOM 1445 C CA . TYR A 1 195 ? -23.978 -6.388 -10.818 1.00 13.33 289 TYR A CA 1
ATOM 1446 C C . TYR A 1 195 ? -24.251 -4.899 -10.648 1.00 16.65 289 TYR A C 1
ATOM 1447 O O . TYR A 1 195 ? -24.991 -4.298 -11.439 1.00 16.49 289 TYR A O 1
ATOM 1456 N N . LEU A 1 196 ? -23.655 -4.308 -9.612 1.00 12.68 290 LEU A N 1
ATOM 1457 C CA . LEU A 1 196 ? -23.896 -2.915 -9.214 1.00 11.43 290 LEU A CA 1
ATOM 1458 C C . LEU A 1 196 ? -22.656 -2.057 -9.164 1.00 15.48 290 LEU A C 1
ATOM 1459 O O . LEU A 1 196 ? -21.742 -2.325 -8.382 1.00 15.02 290 LEU A O 1
ATOM 1464 N N . SER A 1 197 ? -22.646 -0.969 -9.945 1.00 11.58 291 SER A N 1
ATOM 1465 C CA . SER A 1 197 ? -21.550 -0.023 -9.865 1.00 12.22 291 SER A CA 1
ATOM 1466 C C . SER A 1 197 ? -21.860 0.933 -8.697 1.00 17.80 291 SER A C 1
ATOM 1467 O O . SER A 1 197 ? -22.962 0.922 -8.141 1.00 15.95 291 SER A O 1
ATOM 1470 N N . LYS A 1 198 ? -20.900 1.801 -8.387 1.00 17.21 292 LYS A N 1
ATOM 1471 C CA . LYS A 1 198 ? -20.994 2.840 -7.356 1.00 16.52 292 LYS A CA 1
ATOM 1472 C C . LYS A 1 198 ? -22.063 3.894 -7.674 1.00 18.45 292 LYS A C 1
ATOM 1473 O O . LYS A 1 198 ? -22.433 4.657 -6.780 1.00 17.53 292 LYS A O 1
ATOM 1479 N N . ASN A 1 199 ? -22.511 3.981 -8.949 1.00 14.45 293 ASN A N 1
ATOM 1480 C CA . ASN A 1 199 ? -23.439 5.017 -9.395 1.00 14.70 293 ASN A CA 1
ATOM 1481 C C . ASN A 1 199 ? -24.896 4.603 -9.535 1.00 17.66 293 ASN A C 1
ATOM 1482 O O . ASN A 1 199 ? -25.676 5.401 -10.056 1.00 16.27 293 ASN A O 1
ATOM 1487 N N . VAL A 1 200 ? -25.260 3.359 -9.134 1.00 14.80 294 VAL A N 1
ATOM 1488 C CA . VAL A 1 200 ? -26.639 2.858 -9.249 1.00 14.63 294 VAL A CA 1
ATOM 1489 C C . VAL A 1 200 ? -27.608 3.907 -8.657 1.00 20.27 294 VAL A C 1
ATOM 1490 O O . VAL A 1 200 ? -27.491 4.246 -7.475 1.00 19.69 294 VAL A O 1
ATOM 1494 N N . VAL A 1 201 ? -28.563 4.398 -9.475 1.00 17.25 295 VAL A N 1
ATOM 1495 C CA . VAL A 1 201 ? -29.512 5.435 -9.025 1.00 17.11 295 VAL A CA 1
ATOM 1496 C C . VAL A 1 201 ? -30.581 4.885 -8.086 1.00 19.32 295 VAL A C 1
ATOM 1497 O O . VAL A 1 201 ? -31.064 3.765 -8.272 1.00 17.31 295 VAL A O 1
ATOM 1501 N N . ASP A 1 202 ? -30.982 5.709 -7.091 1.00 15.50 296 ASP A N 1
ATOM 1502 C CA . ASP A 1 202 ? -31.928 5.279 -6.073 1.00 14.59 296 ASP A CA 1
ATOM 1503 C C . ASP A 1 202 ? -33.350 5.037 -6.609 1.00 19.13 296 ASP A C 1
ATOM 1504 O O . ASP A 1 202 ? -34.156 4.418 -5.921 1.00 20.09 296 ASP A O 1
ATOM 1509 N N . ASN A 1 203 ? -33.643 5.511 -7.832 1.00 15.04 297 ASN A N 1
ATOM 1510 C CA . ASN A 1 203 ? -34.950 5.320 -8.464 1.00 15.09 297 ASN A CA 1
ATOM 1511 C C . ASN A 1 203 ? -34.839 4.413 -9.713 1.00 18.28 297 ASN A C 1
ATOM 1512 O O . ASN A 1 203 ? -35.657 4.533 -10.649 1.00 16.22 297 ASN A O 1
ATOM 1517 N N . TRP A 1 204 ? -33.846 3.472 -9.715 1.00 14.72 298 TRP A N 1
ATOM 1518 C CA . TRP A 1 204 ? -33.664 2.532 -10.828 1.00 14.80 298 TRP A CA 1
ATOM 1519 C C . TRP A 1 204 ? -34.973 1.796 -11.209 1.00 21.24 298 TRP A C 1
ATOM 1520 O O . TRP A 1 204 ? -35.173 1.510 -12.383 1.00 20.47 298 TRP A O 1
ATOM 1531 N N A GLU A 1 205 ? -35.847 1.505 -10.229 0.50 19.50 299 GLU A N 1
ATOM 1532 N N B GLU A 1 205 ? -35.851 1.508 -10.218 0.50 19.20 299 GLU A N 1
ATOM 1533 C CA A GLU A 1 205 ? -37.117 0.812 -10.465 0.50 20.71 299 GLU A CA 1
ATOM 1534 C CA B GLU A 1 205 ? -37.141 0.825 -10.409 0.50 20.26 299 GLU A CA 1
ATOM 1535 C C A GLU A 1 205 ? -37.996 1.586 -11.465 0.50 25.17 299 GLU A C 1
ATOM 1536 C C B GLU A 1 205 ? -38.013 1.583 -11.430 0.50 25.05 299 GLU A C 1
ATOM 1537 O O A GLU A 1 205 ? -38.614 0.982 -12.342 0.50 24.58 299 GLU A O 1
ATOM 1538 O O B GLU A 1 205 ? -38.650 0.963 -12.281 0.50 24.65 299 GLU A O 1
ATOM 1549 N N . GLU A 1 206 ? -37.960 2.923 -11.385 1.00 21.45 300 GLU A N 1
ATOM 1550 C CA . GLU A 1 206 ? -38.700 3.827 -12.272 1.00 21.61 300 GLU A CA 1
ATOM 1551 C C . GLU A 1 206 ? -38.000 4.130 -13.611 1.00 22.64 300 GLU A C 1
ATOM 1552 O O . GLU A 1 206 ? -38.687 4.277 -14.626 1.00 22.81 300 GLU A O 1
ATOM 1558 N N . VAL A 1 207 ? -36.661 4.288 -13.613 1.00 17.45 301 VAL A N 1
ATOM 1559 C CA . VAL A 1 207 ? -35.947 4.750 -14.807 1.00 18.33 301 VAL A CA 1
ATOM 1560 C C . VAL A 1 207 ? -35.032 3.714 -15.505 1.00 21.99 301 VAL A C 1
ATOM 1561 O O . VAL A 1 207 ? -34.394 4.078 -16.497 1.00 20.50 301 VAL A O 1
ATOM 1565 N N . CYS A 1 208 ? -34.936 2.465 -14.994 1.00 18.47 302 CYS A N 1
ATOM 1566 C CA . CYS A 1 208 ? -34.058 1.455 -15.597 1.00 16.95 302 CYS A CA 1
ATOM 1567 C C . CYS A 1 208 ? -34.847 0.245 -16.051 1.00 18.04 302 CYS A C 1
ATOM 1568 O O . CYS A 1 208 ? -35.832 -0.103 -15.397 1.00 17.60 302 CYS A O 1
ATOM 1571 N N . PRO A 1 209 ? -34.389 -0.499 -17.091 1.00 15.20 303 PRO A N 1
ATOM 1572 C CA . PRO A 1 209 ? -35.086 -1.756 -17.441 1.00 15.59 303 PRO A CA 1
ATOM 1573 C C . PRO A 1 209 ? -34.960 -2.836 -16.357 1.00 16.13 303 PRO A C 1
ATOM 1574 O O . PRO A 1 209 ? -33.984 -2.866 -15.616 1.00 17.06 303 PRO A O 1
ATOM 1578 N N . ARG A 1 210 ? -35.893 -3.763 -16.316 1.00 13.94 304 ARG A N 1
ATOM 1579 C CA . ARG A 1 210 ? -35.819 -4.968 -15.464 1.00 13.23 304 ARG A CA 1
ATOM 1580 C C . ARG A 1 210 ? -36.542 -6.126 -16.148 1.00 17.25 304 ARG A C 1
ATOM 1581 O O . ARG A 1 210 ? -35.922 -7.150 -16.441 1.00 15.60 304 ARG A O 1
ATOM 1589 N N . LYS A 1 211 ? -37.864 -5.964 -16.386 1.00 15.87 305 LYS A N 1
ATOM 1590 C CA . LYS A 1 211 ? -38.706 -6.980 -16.997 1.00 16.76 305 LYS A CA 1
ATOM 1591 C C . LYS A 1 211 ? -38.587 -7.029 -18.511 1.00 18.75 305 LYS A C 1
ATOM 1592 O O . LYS A 1 211 ? -38.391 -6.001 -19.158 1.00 16.44 305 LYS A O 1
ATOM 1598 N N . ASN A 1 212 ? -38.755 -8.233 -19.068 1.00 14.49 306 ASN A N 1
ATOM 1599 C CA . ASN A 1 212 ? -38.852 -8.438 -20.504 1.00 14.08 306 ASN A CA 1
ATOM 1600 C C . ASN A 1 212 ? -40.327 -8.163 -20.834 1.00 18.15 306 ASN A C 1
ATOM 1601 O O . ASN A 1 212 ? -41.203 -8.397 -20.002 1.00 17.01 306 ASN A O 1
ATOM 1606 N N . LEU A 1 213 ? -40.588 -7.596 -21.999 1.00 15.52 307 LEU A N 1
ATOM 1607 C CA . LEU A 1 213 ? -41.937 -7.186 -22.373 1.00 14.98 307 LEU A CA 1
ATOM 1608 C C . LEU A 1 213 ? -42.600 -8.203 -23.279 1.00 17.79 307 LEU A C 1
ATOM 1609 O O . LEU A 1 213 ? -42.291 -8.296 -24.469 1.00 16.22 307 LEU A O 1
ATOM 1614 N N . GLU A 1 214 ? -43.500 -8.976 -22.690 1.00 14.85 308 GLU A N 1
ATOM 1615 C CA . GLU A 1 214 ? -44.279 -10.025 -23.352 1.00 16.15 308 GLU A CA 1
ATOM 1616 C C . GLU A 1 214 ? -45.246 -9.417 -24.356 1.00 18.59 308 GLU A C 1
ATOM 1617 O O . GLU A 1 214 ? -45.844 -8.384 -24.064 1.00 16.37 308 GLU A O 1
ATOM 1623 N N . ASN A 1 215 ? -45.400 -10.063 -25.546 1.00 15.10 309 ASN A N 1
ATOM 1624 C CA . ASN A 1 215 ? -46.309 -9.628 -26.623 1.00 15.69 309 ASN A CA 1
ATOM 1625 C C . ASN A 1 215 ? -45.958 -8.229 -27.145 1.00 20.08 309 ASN A C 1
ATOM 1626 O O . ASN A 1 215 ? -46.826 -7.489 -27.605 1.00 19.26 309 ASN A O 1
ATOM 1631 N N . ALA A 1 216 ? -44.666 -7.880 -27.078 1.00 17.47 310 ALA A N 1
ATOM 1632 C CA . ALA A 1 216 ? -44.185 -6.582 -27.503 1.00 16.28 310 ALA A CA 1
ATOM 1633 C C . ALA A 1 216 ? -42.888 -6.683 -28.248 1.00 19.13 310 ALA A C 1
ATOM 1634 O O . ALA A 1 216 ? -42.047 -7.546 -27.958 1.00 18.27 310 ALA A O 1
ATOM 1636 N N . LYS A 1 217 ? -42.731 -5.803 -29.229 1.00 15.98 311 LYS A N 1
ATOM 1637 C CA . LYS A 1 217 ? -41.495 -5.688 -29.961 1.00 16.78 311 LYS A CA 1
ATOM 1638 C C . LYS A 1 217 ? -41.120 -4.227 -30.028 1.00 18.18 311 LYS A C 1
ATOM 1639 O O . LYS A 1 217 ? -41.984 -3.348 -30.179 1.00 16.37 311 LYS A O 1
ATOM 1645 N N . PHE A 1 218 ? -39.828 -3.958 -29.825 1.00 14.08 312 PHE A N 1
ATOM 1646 C CA . PHE A 1 218 ? -39.317 -2.603 -29.919 1.00 12.90 312 PHE A CA 1
ATOM 1647 C C . P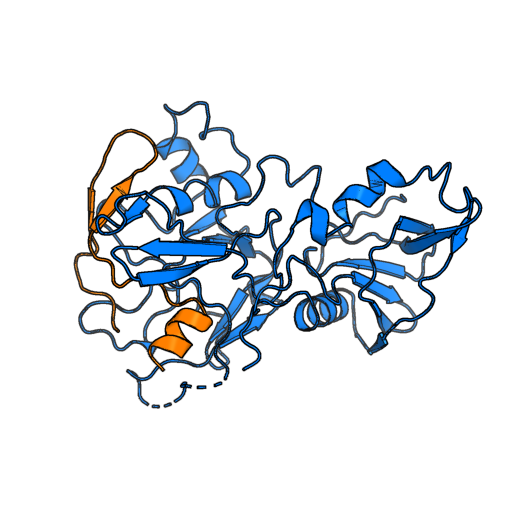HE A 1 218 ? -39.424 -2.146 -31.360 1.00 16.09 312 PHE A C 1
ATOM 1648 O O . PHE A 1 218 ? -39.193 -2.944 -32.284 1.00 16.44 312 PHE A O 1
ATOM 1656 N N . GLY A 1 219 ? -39.755 -0.877 -31.527 1.00 13.91 313 GLY A N 1
ATOM 1657 C CA . GLY A 1 219 ? -39.835 -0.191 -32.814 1.00 14.24 313 GLY A CA 1
ATOM 1658 C C . GLY A 1 219 ? -39.350 1.257 -32.742 1.00 18.43 313 GLY A C 1
ATOM 1659 O O . GLY A 1 219 ? -38.899 1.711 -31.691 1.00 18.42 313 GLY A O 1
ATOM 1660 N N . LEU A 1 220 ? -39.468 2.000 -33.858 1.00 14.79 314 LEU A N 1
ATOM 1661 C CA . LEU A 1 220 ? -39.106 3.419 -33.985 1.00 15.42 314 LEU A CA 1
ATOM 1662 C C . LEU A 1 220 ? -40.342 4.259 -34.390 1.00 20.23 314 LEU A C 1
ATOM 1663 O O . LEU A 1 220 ? -40.990 3.931 -35.375 1.00 19.44 314 LEU A O 1
ATOM 1668 N N . TRP A 1 221 ? -40.704 5.295 -33.584 1.00 19.39 315 TRP A N 1
ATOM 1669 C CA . TRP A 1 221 ? -41.866 6.147 -33.862 1.00 20.76 315 TRP A CA 1
ATOM 1670 C C . TRP A 1 221 ? -41.542 7.113 -35.015 1.00 23.69 315 TRP A C 1
ATOM 1671 O O . TRP A 1 221 ? -40.576 7.869 -34.936 1.00 22.06 315 TRP A O 1
ATOM 1682 N N . VAL A 1 222 ? -42.314 7.031 -36.099 1.00 22.62 316 VAL A N 1
ATOM 1683 C CA . VAL A 1 222 ? -42.142 7.827 -37.326 1.00 23.02 316 VAL A CA 1
ATOM 1684 C C . VAL A 1 222 ? -43.539 8.206 -37.830 1.00 28.69 316 VAL A C 1
ATOM 1685 O O . VAL A 1 222 ? -44.386 7.322 -37.972 1.00 27.54 316 VAL A O 1
ATOM 1689 N N . ASP A 1 223 ? -43.765 9.497 -38.149 1.00 28.12 317 ASP A N 1
ATOM 1690 C CA . ASP A 1 223 ? -45.030 9.985 -38.728 1.00 28.66 317 ASP A CA 1
ATOM 1691 C C . ASP A 1 223 ? -46.317 9.382 -38.100 1.00 30.86 317 ASP A C 1
ATOM 1692 O O . ASP A 1 223 ? -47.188 8.873 -38.817 1.00 30.71 317 ASP A O 1
ATOM 1697 N N . GLY A 1 224 ? -46.399 9.415 -36.775 1.00 25.48 318 GLY A N 1
ATOM 1698 C CA . GLY A 1 224 ? -47.559 8.922 -36.039 1.00 24.51 318 GLY A CA 1
ATOM 1699 C C . GLY A 1 224 ? -47.768 7.418 -36.015 1.00 28.86 318 GLY A C 1
ATOM 1700 O O . GLY A 1 224 ? -48.866 6.957 -35.684 1.00 28.51 318 GLY A O 1
ATOM 1701 N N . ASN A 1 225 ? -46.715 6.629 -36.303 1.00 24.54 319 ASN A N 1
ATOM 1702 C CA . ASN A 1 225 ? -46.832 5.167 -36.274 1.00 23.48 319 ASN A CA 1
ATOM 1703 C C . ASN A 1 225 ? -45.558 4.517 -35.753 1.00 23.72 319 ASN A C 1
ATOM 1704 O O . ASN A 1 225 ? -44.471 5.062 -35.966 1.00 22.29 319 ASN A O 1
ATOM 1709 N N . CYS A 1 226 ? -45.694 3.364 -35.054 1.00 18.80 320 CYS A N 1
ATOM 1710 C CA . CYS A 1 226 ? -44.534 2.620 -34.570 1.00 18.96 320 CYS A CA 1
ATOM 1711 C C . CYS A 1 226 ? -44.047 1.663 -35.649 1.00 23.41 320 CYS A C 1
ATOM 1712 O O . CYS A 1 226 ? -44.708 0.655 -35.913 1.00 23.00 320 CYS A O 1
ATOM 1715 N N . GLU A 1 227 ? -42.895 1.983 -36.270 1.00 19.94 321 GLU A N 1
ATOM 1716 C CA . GLU A 1 227 ? -42.287 1.193 -37.352 1.00 19.12 321 GLU A CA 1
ATOM 1717 C C . GLU A 1 227 ? -41.256 0.181 -36.834 1.00 21.49 321 GLU A C 1
ATOM 1718 O O . GLU A 1 227 ? -40.641 0.401 -35.796 1.00 20.10 321 GLU A O 1
ATOM 1724 N N . ASP A 1 228 ? -41.002 -0.867 -37.614 1.00 17.21 322 ASP A N 1
ATOM 1725 C CA . ASP A 1 228 ? -39.999 -1.866 -37.272 1.00 18.14 322 ASP A CA 1
ATOM 1726 C C . ASP A 1 228 ? -38.590 -1.271 -37.306 1.00 20.95 322 ASP A C 1
ATOM 1727 O O . ASP A 1 228 ? -38.330 -0.375 -38.126 1.00 19.45 322 ASP A O 1
ATOM 1732 N N . ILE A 1 229 ? -37.690 -1.770 -36.419 1.00 16.31 323 ILE A N 1
ATOM 1733 C CA . ILE A 1 229 ? -36.250 -1.435 -36.442 1.00 15.03 323 ILE A CA 1
ATOM 1734 C C . ILE A 1 229 ? -35.827 -1.800 -37.893 1.00 16.73 323 ILE A C 1
ATOM 1735 O O . ILE A 1 229 ? -36.118 -2.913 -38.316 1.00 14.61 323 ILE A O 1
ATOM 1740 N N . PRO A 1 230 ? -35.288 -0.854 -38.711 1.00 14.18 324 PRO A N 1
ATOM 1741 C CA . PRO A 1 230 ? -35.036 -1.185 -40.129 1.00 13.88 324 PRO A CA 1
ATOM 1742 C C . PRO A 1 230 ? -33.986 -2.261 -40.364 1.00 18.40 324 PRO A C 1
ATOM 1743 O O . PRO A 1 230 ? -34.136 -3.071 -41.277 1.00 19.14 324 PRO A O 1
ATOM 1747 N N . HIS A 1 231 ? -32.922 -2.273 -39.561 1.00 14.62 325 HIS A N 1
ATOM 1748 C CA . HIS A 1 231 ? -31.876 -3.278 -39.702 1.00 13.66 325 HIS A CA 1
ATOM 1749 C C . HIS A 1 231 ? -31.589 -3.964 -38.375 1.00 15.52 325 HIS A C 1
ATOM 1750 O O . HIS A 1 231 ? -31.296 -3.308 -37.371 1.00 15.61 325 HIS A O 1
ATOM 1757 N N . VAL A 1 232 ? -31.655 -5.295 -38.375 1.00 13.51 326 VAL A N 1
ATOM 1758 C CA . VAL A 1 232 ? -31.365 -6.109 -37.178 1.00 13.33 326 VAL A CA 1
ATOM 1759 C C . VAL A 1 232 ? -30.334 -7.221 -37.499 1.00 16.19 326 VAL A C 1
ATOM 1760 O O . VAL A 1 232 ? -30.137 -7.569 -38.668 1.00 16.14 326 VAL A O 1
ATOM 1764 N N . ASN A 1 233 ? -29.667 -7.740 -36.470 1.00 13.21 327 ASN A N 1
ATOM 1765 C CA . ASN A 1 233 ? -28.687 -8.820 -36.609 1.00 14.30 327 ASN A CA 1
ATOM 1766 C C . ASN A 1 233 ? -29.322 -10.061 -35.989 1.00 15.28 327 ASN A C 1
ATOM 1767 O O . ASN A 1 233 ? -29.614 -10.098 -34.786 1.00 13.72 327 ASN A O 1
ATOM 1772 N N . GLU A 1 234 ? -29.602 -11.044 -36.836 1.00 12.01 328 GLU A N 1
ATOM 1773 C CA . GLU A 1 234 ? -30.342 -12.233 -36.408 1.00 12.26 328 GLU A CA 1
ATOM 1774 C C . GLU A 1 234 ? -29.473 -13.355 -35.885 1.00 16.23 328 GLU A C 1
ATOM 1775 O O . GLU A 1 234 ? -28.637 -13.918 -36.613 1.00 17.67 328 GLU A O 1
ATOM 1781 N N . PHE A 1 235 ? -29.714 -13.705 -34.625 1.00 12.35 329 PHE A N 1
ATOM 1782 C CA . PHE A 1 235 ? -29.012 -14.794 -33.922 1.00 12.81 329 PHE A CA 1
ATOM 1783 C C . PHE A 1 235 ? -30.079 -15.789 -33.483 1.00 18.68 329 PHE A C 1
ATOM 1784 O O . PHE A 1 235 ? -31.090 -15.399 -32.919 1.00 18.60 329 PHE A O 1
ATOM 1792 N N . SER A 1 236 ? -29.879 -17.061 -33.757 1.00 14.51 330 SER A N 1
ATOM 1793 C CA . SER A 1 236 ? -30.863 -18.062 -33.350 1.00 12.84 330 SER A CA 1
ATOM 1794 C C . SER A 1 236 ? -30.746 -18.236 -31.833 1.00 16.96 330 SER A C 1
ATOM 1795 O O . SER A 1 236 ? -29.654 -18.080 -31.287 1.00 16.35 330 SER A O 1
ATOM 1798 N N . ALA A 1 237 ? -31.879 -18.435 -31.151 1.00 14.05 331 ALA A N 1
ATOM 1799 C CA . ALA A 1 237 ? -31.900 -18.576 -29.688 1.00 14.06 331 ALA A CA 1
ATOM 1800 C C . ALA A 1 237 ? -33.035 -19.493 -29.285 1.00 17.17 331 ALA A C 1
ATOM 1801 O O . ALA A 1 237 ? -34.177 -19.265 -29.690 1.00 16.55 331 ALA A O 1
ATOM 1803 N N . ASN A 1 238 ? -32.734 -20.535 -28.491 1.00 15.59 332 ASN A N 1
ATOM 1804 C CA 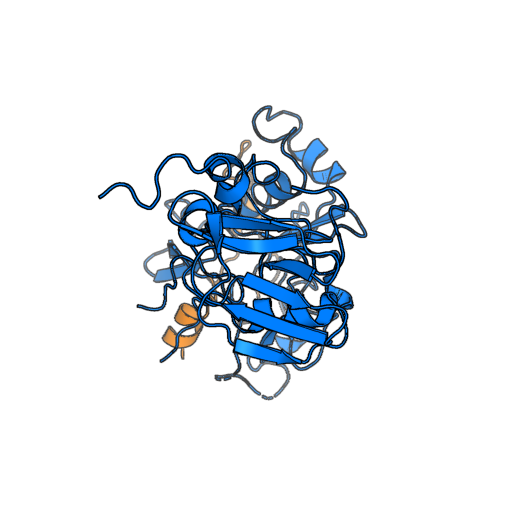. ASN A 1 238 ? -33.739 -21.532 -28.105 1.00 15.05 332 ASN A CA 1
ATOM 1805 C C . ASN A 1 238 ? -34.867 -20.968 -27.245 1.00 18.72 332 ASN A C 1
ATOM 1806 O O . ASN A 1 238 ? -35.985 -21.466 -27.312 1.00 17.79 332 ASN A O 1
ATOM 1811 N N . ASP A 1 239 ? -34.583 -19.928 -26.447 1.00 14.87 333 ASP A N 1
ATOM 1812 C CA . ASP A 1 239 ? -35.583 -19.330 -25.564 1.00 13.91 333 ASP A CA 1
ATOM 1813 C C . ASP A 1 239 ? -35.205 -17.902 -25.230 1.00 15.95 333 ASP A C 1
ATOM 1814 O O . ASP A 1 239 ? -34.131 -17.450 -25.649 1.00 16.55 333 ASP A O 1
ATOM 1819 N N . LEU A 1 240 ? -36.045 -17.204 -24.429 1.00 12.14 334 LEU A N 1
ATOM 1820 C CA . LEU A 1 240 ? -35.782 -15.817 -24.008 1.00 11.17 334 LEU A CA 1
ATOM 1821 C C . LEU A 1 240 ? -34.437 -15.680 -23.298 1.00 15.86 334 LEU A C 1
ATOM 1822 O O . LEU A 1 240 ? -33.714 -14.725 -23.581 1.00 12.76 334 LEU A O 1
ATOM 1827 N N . PHE A 1 241 ? -34.097 -16.638 -22.382 1.00 14.88 335 PHE A N 1
ATOM 1828 C CA . PHE A 1 241 ? -32.830 -16.625 -21.642 1.00 15.97 335 PHE A CA 1
ATOM 1829 C C . PHE A 1 241 ? -31.626 -16.586 -22.584 1.00 18.21 335 PHE A C 1
ATOM 1830 O O . PHE A 1 241 ? -30.698 -15.803 -22.372 1.00 16.12 335 PHE A O 1
ATOM 1838 N N . GLU A 1 242 ? -31.623 -17.458 -23.607 1.00 16.09 336 GLU A N 1
ATOM 1839 C CA . GLU A 1 242 ? -30.546 -17.499 -24.588 1.00 14.45 336 GLU A CA 1
ATOM 1840 C C . GLU A 1 242 ? -30.489 -16.207 -25.388 1.00 14.55 336 GLU A C 1
ATOM 1841 O O . GLU A 1 242 ? -29.398 -15.733 -25.658 1.00 12.52 336 GLU A O 1
ATOM 1847 N N . CYS A 1 243 ? -31.647 -15.597 -25.686 1.00 12.59 337 CYS A N 1
ATOM 1848 C CA . CYS A 1 243 ? -31.662 -14.311 -26.395 1.00 13.96 337 CYS A CA 1
ATOM 1849 C C . CYS A 1 243 ? -31.082 -13.210 -25.498 1.00 16.87 337 CYS A C 1
ATOM 1850 O O . CYS A 1 243 ? -30.247 -12.420 -25.952 1.00 17.56 337 CYS A O 1
ATOM 1853 N N . ASN A 1 244 ? -31.458 -13.205 -24.211 1.00 11.74 338 ASN A N 1
ATOM 1854 C CA . ASN A 1 244 ? -30.922 -12.225 -23.257 1.00 11.90 338 ASN A CA 1
ATOM 1855 C C . ASN A 1 244 ? -29.386 -12.391 -23.088 1.00 14.33 338 ASN A C 1
ATOM 1856 O O . ASN A 1 244 ? -28.674 -11.393 -23.025 1.00 13.05 338 ASN A O 1
ATOM 1861 N N . LYS A 1 245 ? -28.882 -13.634 -23.098 1.00 12.50 339 LYS A N 1
ATOM 1862 C CA . LYS A 1 245 ? -27.440 -13.904 -22.962 1.00 12.23 339 LYS A CA 1
ATOM 1863 C C . LYS A 1 245 ? -26.673 -13.344 -24.188 1.00 16.28 339 LYS A C 1
ATOM 1864 O O . LYS A 1 245 ? -25.572 -12.819 -24.032 1.00 15.76 339 LYS A O 1
ATOM 1870 N N . LEU A 1 246 ? -27.229 -13.528 -25.395 1.00 13.85 340 LEU A N 1
ATOM 1871 C CA . LEU A 1 246 ? -26.626 -13.047 -26.635 1.00 14.74 340 LEU A CA 1
ATOM 1872 C C . LEU A 1 246 ? -26.591 -11.517 -26.695 1.00 17.61 340 LEU A C 1
ATOM 1873 O O . LEU A 1 246 ? -25.553 -10.950 -27.051 1.00 16.89 340 LEU A O 1
ATOM 1878 N N . VAL A 1 247 ? -27.706 -10.846 -26.301 1.00 14.13 341 VAL A N 1
ATOM 1879 C CA . VAL A 1 247 ? -27.752 -9.371 -26.269 1.00 13.03 341 VAL A CA 1
ATOM 1880 C C . VAL A 1 247 ? -26.666 -8.869 -25.294 1.00 13.96 341 VAL A C 1
ATOM 1881 O O . VAL A 1 247 ? -25.879 -7.993 -25.643 1.00 13.52 341 VAL A O 1
ATOM 1885 N N . PHE A 1 248 ? -26.582 -9.459 -24.097 1.00 12.70 342 PHE A N 1
ATOM 1886 C CA . PHE A 1 248 ? -25.549 -9.118 -23.097 1.00 11.07 342 PHE A CA 1
ATOM 1887 C C . PHE A 1 248 ? -24.131 -9.279 -23.685 1.00 15.58 342 PHE A C 1
ATOM 1888 O O . PHE A 1 248 ? -23.294 -8.382 -23.505 1.00 14.35 342 PHE A O 1
ATOM 1896 N N . GLU A 1 249 ? -23.848 -10.441 -24.355 1.00 12.60 343 GLU A N 1
ATOM 1897 C CA . GLU A 1 249 ? -22.535 -10.711 -24.963 1.00 13.45 343 GLU A CA 1
ATOM 1898 C C . GLU A 1 249 ? -22.155 -9.621 -25.995 1.00 17.66 343 GLU A C 1
ATOM 1899 O O . GLU A 1 249 ? -20.982 -9.288 -26.142 1.00 17.02 343 GLU A O 1
ATOM 1905 N N . LEU A 1 250 ? -23.149 -9.048 -26.681 1.00 15.27 344 LEU A N 1
ATOM 1906 C CA . LEU A 1 250 ? -22.874 -8.027 -27.713 1.00 15.40 344 LEU A CA 1
ATOM 1907 C C . LEU A 1 250 ? -23.025 -6.596 -27.274 1.00 18.79 344 LEU A C 1
ATOM 1908 O O . LEU A 1 250 ? -22.770 -5.693 -28.072 1.00 19.30 344 LEU A O 1
ATOM 1913 N N . SER A 1 251 ? -23.445 -6.372 -26.024 1.00 15.16 345 SER A N 1
ATOM 1914 C CA . SER A 1 251 ? -23.768 -5.030 -25.521 1.00 13.58 345 SER A CA 1
ATOM 1915 C C . SER A 1 251 ? -22.568 -4.119 -25.256 1.00 17.81 345 SER A C 1
ATOM 1916 O O . SER A 1 251 ? -21.407 -4.554 -25.357 1.00 16.03 345 SER A O 1
ATOM 1919 N N . ALA A 1 252 ? -22.867 -2.835 -24.899 1.00 15.37 346 ALA A N 1
ATOM 1920 C CA . ALA A 1 252 ? -21.874 -1.813 -24.560 1.00 15.03 346 ALA A CA 1
ATOM 1921 C C . ALA A 1 252 ? -20.713 -2.395 -23.720 1.00 18.54 346 ALA A C 1
ATOM 1922 O O . ALA A 1 252 ? -20.942 -3.053 -22.693 1.00 16.40 346 ALA A O 1
ATOM 1924 N N . SER A 1 253 ? -19.468 -2.187 -24.189 1.00 16.04 347 SER A N 1
ATOM 1925 C CA . SER A 1 253 ? -18.289 -2.705 -23.492 1.00 15.06 347 SER A CA 1
ATOM 1926 C C . SER A 1 253 ? -17.196 -1.648 -23.414 1.00 20.60 347 SER A C 1
ATOM 1927 O O . SER A 1 253 ? -16.859 -1.021 -24.431 1.00 19.11 347 SER A O 1
ATOM 1930 N N . ASP A 1 254 ? -16.642 -1.472 -22.199 1.00 17.53 348 ASP A N 1
ATOM 1931 C CA . ASP A 1 254 ? -15.563 -0.535 -21.894 1.00 16.96 348 ASP A CA 1
ATOM 1932 C C . ASP A 1 254 ? -14.227 -1.254 -21.807 1.00 22.57 348 ASP A C 1
ATOM 1933 O O . ASP A 1 254 ? -13.236 -0.677 -21.359 1.00 22.93 348 ASP A O 1
ATOM 1938 N N . GLN A 1 255 ? -14.195 -2.513 -22.251 1.00 19.47 349 GLN A N 1
ATOM 1939 C CA . GLN A 1 255 ? -12.985 -3.318 -22.276 1.00 20.99 349 GLN A CA 1
ATOM 1940 C C . GLN A 1 255 ? -11.965 -2.733 -23.273 1.00 29.55 349 GLN A C 1
ATOM 1941 O O . GLN A 1 255 ? -12.360 -2.399 -24.393 1.00 28.48 349 GLN A O 1
ATOM 1947 N N . PRO A 1 256 ? -10.667 -2.606 -22.902 1.00 31.14 350 PRO A N 1
ATOM 1948 C CA . PRO A 1 256 ? -9.684 -2.099 -23.868 1.00 33.14 350 PRO A CA 1
ATOM 1949 C C . PRO A 1 256 ? -9.604 -3.000 -25.097 1.00 41.68 350 PRO A C 1
ATOM 1950 O O . PRO A 1 256 ? -9.536 -4.231 -24.992 1.00 40.52 350 PRO A O 1
ATOM 1954 N N . LYS A 1 257 ? -9.746 -2.369 -26.258 1.00 43.41 351 LYS A N 1
ATOM 1955 C CA . LYS A 1 257 ? -9.754 -3.013 -27.564 1.00 45.48 351 LYS A CA 1
ATOM 1956 C C . LYS A 1 257 ? -8.324 -3.187 -28.073 1.00 53.35 351 LYS A C 1
ATOM 1957 O O . LYS A 1 257 ? -8.087 -4.035 -28.936 1.00 54.18 351 LYS A O 1
ATOM 1959 N N . GLN A 1 258 ? -7.374 -2.388 -27.524 1.00 51.12 352 GLN A N 1
ATOM 1960 C CA . GLN A 1 258 ? -5.950 -2.412 -27.871 1.00 93.50 352 GLN A CA 1
ATOM 1961 C C . GLN A 1 258 ? -5.162 -3.265 -26.876 1.00 120.83 352 GLN A C 1
ATOM 1962 O O . GLN A 1 258 ? -4.651 -4.325 -27.237 1.00 79.85 352 GLN A O 1
ATOM 1964 N N . ARG A 1 295 ? -10.888 6.706 -24.571 1.00 51.95 389 ARG A N 1
ATOM 1965 C CA . ARG A 1 295 ? -10.800 5.892 -25.788 1.00 51.20 389 ARG A CA 1
ATOM 1966 C C . ARG A 1 295 ? -11.469 4.530 -25.595 1.00 52.92 389 ARG A C 1
ATOM 1967 O O . ARG A 1 295 ? -12.121 4.032 -26.518 1.00 54.28 389 ARG A O 1
ATOM 1969 N N . TYR A 1 296 ? -11.313 3.930 -24.398 1.00 45.45 390 TYR A N 1
ATOM 1970 C CA . TYR A 1 296 ? -11.914 2.637 -24.072 1.00 43.41 390 TYR A CA 1
ATOM 1971 C C . TYR A 1 296 ? -13.325 2.780 -23.443 1.00 38.98 390 TYR A C 1
ATOM 1972 O O . TYR A 1 296 ? -13.835 1.802 -22.907 1.00 39.74 390 TYR A O 1
ATOM 1981 N N . LYS A 1 297 ? -13.967 3.965 -23.534 1.00 27.86 391 LYS A N 1
ATOM 1982 C CA . LYS A 1 297 ? -15.292 4.205 -22.940 1.00 25.07 391 LYS A CA 1
ATOM 1983 C C . LYS A 1 297 ? -16.435 4.156 -23.962 1.00 25.38 391 LYS A C 1
ATOM 1984 O O . LYS A 1 297 ? -16.448 4.957 -24.897 1.00 24.80 391 LYS A O 1
ATOM 1990 N N . SER A 1 298 ? -17.412 3.248 -23.768 1.00 18.58 392 SER A N 1
ATOM 1991 C CA . SER A 1 298 ? -18.578 3.139 -24.669 1.00 16.97 392 SER A CA 1
ATOM 1992 C C . SER A 1 298 ? -19.591 4.210 -24.384 1.00 20.04 392 SER A C 1
ATOM 1993 O O . SER A 1 298 ? -20.402 4.510 -25.270 1.00 19.67 392 SER A O 1
ATOM 1996 N N . HIS A 1 299 ? -19.636 4.711 -23.119 1.00 16.12 393 HIS A N 1
ATOM 1997 C CA . HIS A 1 299 ? -20.650 5.669 -22.672 1.00 16.66 393 HIS A CA 1
ATOM 1998 C C . HIS A 1 299 ? -22.090 5.112 -22.914 1.00 19.61 393 HIS A C 1
ATOM 1999 O O . HIS A 1 299 ? -23.049 5.879 -23.064 1.00 17.24 393 HIS A O 1
ATOM 2006 N N . GLY A 1 300 ? -22.213 3.774 -22.914 1.00 16.45 394 GLY A N 1
ATOM 2007 C CA . GLY A 1 300 ? -23.486 3.081 -23.106 1.00 15.48 394 GLY A CA 1
ATOM 2008 C C . GLY A 1 300 ? -23.842 2.703 -24.530 1.00 18.01 394 GLY A C 1
ATOM 2009 O O . GLY A 1 300 ? -24.884 2.082 -24.750 1.00 18.12 394 GLY A O 1
ATOM 2010 N N . LYS A 1 301 ? -23.006 3.072 -25.509 1.00 14.41 395 LYS A N 1
ATOM 2011 C CA . LYS A 1 301 ? -23.272 2.756 -26.914 1.00 13.92 395 LYS A CA 1
ATOM 2012 C C . LYS A 1 301 ? -22.944 1.274 -27.186 1.00 16.10 395 LYS A C 1
ATOM 2013 O O . LYS A 1 301 ? -21.868 0.788 -26.811 1.00 14.09 395 LYS A O 1
ATOM 2019 N N . GLY A 1 302 ? -23.853 0.599 -27.873 1.00 13.63 396 GLY A N 1
ATOM 2020 C CA . GLY A 1 302 ? -23.686 -0.800 -28.250 1.00 13.19 396 GLY A CA 1
ATOM 2021 C C . GLY A 1 302 ? -24.978 -1.510 -28.620 1.00 17.07 396 GLY A C 1
ATOM 2022 O O . GLY A 1 302 ? -26.048 -0.899 -28.620 1.00 15.14 396 GLY A O 1
ATOM 2023 N N . TYR A 1 303 ? -24.872 -2.824 -28.921 1.00 13.29 397 TYR A N 1
ATOM 2024 C CA . TYR A 1 303 ? -25.988 -3.714 -29.265 1.00 12.80 397 TYR A CA 1
ATOM 2025 C C . TYR A 1 303 ? -26.690 -4.117 -27.935 1.00 15.68 397 TYR A C 1
ATOM 2026 O O . TYR A 1 303 ? -26.527 -5.237 -27.449 1.00 14.27 397 TYR A O 1
ATOM 2035 N N . ASN A 1 304 ? -27.458 -3.173 -27.359 1.00 10.83 398 ASN A N 1
ATOM 2036 C CA . ASN A 1 304 ? -28.060 -3.339 -26.032 1.00 12.02 398 ASN A CA 1
ATOM 2037 C C . ASN A 1 304 ? -29.485 -3.887 -25.998 1.00 14.33 398 ASN A C 1
ATOM 2038 O O . ASN A 1 304 ? -30.000 -4.168 -24.912 1.00 14.78 398 ASN A O 1
ATOM 2043 N N . TRP A 1 305 ? -30.129 -3.982 -27.163 1.00 11.30 399 TRP A N 1
ATOM 2044 C CA . TRP A 1 305 ? -31.528 -4.386 -27.286 1.00 11.82 399 TRP A CA 1
ATOM 2045 C C . TRP A 1 305 ? -31.699 -5.569 -28.221 1.00 15.31 399 TRP A C 1
ATOM 2046 O O . TRP A 1 305 ? -30.948 -5.714 -29.177 1.00 15.27 399 TRP A O 1
ATOM 2057 N N . GLY A 1 306 ? -32.717 -6.376 -27.952 1.00 12.57 400 GLY A N 1
ATOM 2058 C CA . GLY A 1 306 ? -33.091 -7.510 -28.793 1.00 12.37 400 GLY A CA 1
ATOM 2059 C C . GLY A 1 306 ? -34.597 -7.722 -28.844 1.00 14.88 400 GLY A C 1
ATOM 2060 O O . GLY A 1 306 ? -35.274 -7.628 -27.822 1.00 14.08 400 GLY A O 1
ATOM 2061 N N . ASN A 1 307 ? -35.119 -8.026 -30.027 1.00 11.35 401 ASN A N 1
ATOM 2062 C CA . ASN A 1 307 ? -36.504 -8.409 -30.220 1.00 12.18 401 ASN A CA 1
ATOM 2063 C C . ASN A 1 307 ? -36.509 -9.931 -30.376 1.00 15.61 401 ASN A C 1
ATOM 2064 O O . ASN A 1 307 ? -35.990 -10.467 -31.360 1.00 14.01 401 ASN A O 1
ATOM 2069 N N . TYR A 1 308 ? -37.002 -10.624 -29.360 1.00 12.97 402 TYR A N 1
ATOM 2070 C CA . TYR A 1 308 ? -37.051 -12.079 -29.408 1.00 12.41 402 TYR A CA 1
ATOM 2071 C C . TYR A 1 308 ? -38.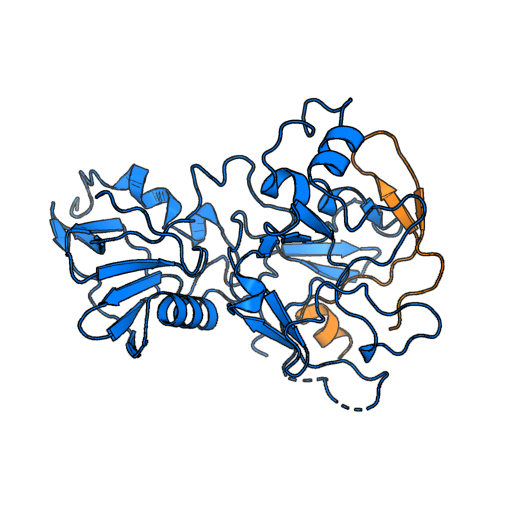339 -12.632 -30.014 1.00 16.98 402 TYR A C 1
ATOM 2072 O O . TYR A 1 308 ? -39.397 -12.574 -29.380 1.00 16.12 402 TYR A O 1
ATOM 2081 N N . ASN A 1 309 ? -38.230 -13.234 -31.219 1.00 14.14 403 ASN A N 1
ATOM 2082 C CA . ASN A 1 309 ? -39.364 -13.925 -31.803 1.00 13.91 403 ASN A CA 1
ATOM 2083 C C . ASN A 1 309 ? -39.367 -15.365 -31.231 1.00 17.85 403 ASN A C 1
ATOM 2084 O O . ASN A 1 309 ? -38.529 -16.187 -31.621 1.00 16.36 403 ASN A O 1
ATOM 2089 N N . ARG A 1 310 ? -40.324 -15.661 -30.303 1.00 15.64 404 ARG A N 1
ATOM 2090 C CA A ARG A 1 310 ? -40.429 -16.974 -29.646 0.50 15.66 404 ARG A CA 1
ATOM 2091 C CA B ARG A 1 310 ? -40.462 -16.967 -29.634 0.50 15.78 404 ARG A CA 1
ATOM 2092 C C . ARG A 1 310 ? -40.884 -18.113 -30.584 1.00 20.33 404 ARG A C 1
ATOM 2093 O O . ARG A 1 310 ? -40.656 -19.286 -30.280 1.00 20.31 404 ARG A O 1
ATOM 2108 N N . GLU A 1 311 ? -41.523 -17.779 -31.717 1.00 15.74 405 GLU A N 1
ATOM 2109 C CA . GLU A 1 311 ? -42.012 -18.771 -32.674 1.00 15.89 405 GLU A CA 1
ATOM 2110 C C . GLU A 1 311 ? -40.943 -19.163 -33.694 1.00 19.18 405 GLU A C 1
ATOM 2111 O O . GLU A 1 311 ? -40.759 -20.356 -33.965 1.00 17.74 405 GLU A O 1
ATOM 2117 N N . THR A 1 312 ? -40.227 -18.159 -34.258 1.00 15.92 406 THR A N 1
ATOM 2118 C CA . THR A 1 312 ? -39.141 -18.442 -35.210 1.00 15.03 406 THR A CA 1
ATOM 2119 C C . THR A 1 312 ? -37.839 -18.729 -34.441 1.00 15.90 406 THR A C 1
ATOM 2120 O O . THR A 1 312 ? -36.863 -19.226 -35.013 1.00 13.60 406 THR A O 1
ATOM 2124 N N . GLN A 1 313 ? -37.833 -18.438 -33.119 1.00 12.63 407 GLN A N 1
ATOM 2125 C CA . GLN A 1 313 ? -36.646 -18.643 -32.270 1.00 12.54 407 GLN A CA 1
ATOM 2126 C C . GLN A 1 313 ? -35.456 -17.795 -32.780 1.00 15.64 407 GLN A C 1
ATOM 2127 O O . GLN A 1 313 ? -34.339 -18.270 -32.917 1.00 15.30 407 GLN A O 1
ATOM 2133 N N . LYS A 1 314 ? -35.745 -16.528 -33.096 1.00 12.69 408 LYS A N 1
ATOM 2134 C CA . LYS A 1 314 ? -34.728 -15.589 -33.564 1.00 11.98 408 LYS A CA 1
ATOM 2135 C C . LYS A 1 314 ? -34.572 -14.438 -32.575 1.00 15.70 408 LYS A C 1
ATOM 2136 O O . LYS A 1 314 ? -35.544 -13.811 -32.188 1.00 15.30 408 LYS A O 1
ATOM 2142 N N . CYS A 1 315 ? -33.337 -14.151 -32.196 1.00 14.79 409 CYS A N 1
ATOM 2143 C CA . CYS A 1 315 ? -32.971 -13.018 -31.355 1.00 15.45 409 CYS A CA 1
ATOM 2144 C C . CYS A 1 315 ? -32.524 -11.910 -32.336 1.00 17.12 409 CYS A C 1
ATOM 2145 O O . CYS A 1 315 ? -31.455 -12.020 -32.941 1.00 16.19 409 CYS A O 1
ATOM 2148 N N . GLU A 1 316 ? -33.374 -10.877 -32.533 1.00 13.00 410 GLU A N 1
ATOM 2149 C CA . GLU A 1 316 ? -33.144 -9.766 -33.500 1.00 11.42 410 GLU A CA 1
ATOM 2150 C C . GLU A 1 316 ? -32.470 -8.635 -32.754 1.00 16.40 410 GLU A C 1
ATOM 2151 O O . GLU A 1 316 ? -33.127 -7.876 -32.042 1.00 17.57 410 GLU A O 1
ATOM 2157 N N . ILE A 1 317 ? -31.130 -8.588 -32.843 1.00 12.78 411 ILE A N 1
ATOM 2158 C CA . ILE A 1 317 ? -30.272 -7.699 -32.063 1.00 11.36 411 ILE A CA 1
ATOM 2159 C C . ILE A 1 317 ? -29.942 -6.400 -32.826 1.00 14.43 411 ILE A C 1
ATOM 2160 O O . ILE A 1 317 ? -29.615 -6.441 -34.007 1.00 12.46 411 ILE A O 1
ATOM 2165 N N . PHE A 1 318 ? -30.024 -5.256 -32.124 1.00 11.17 412 PHE A N 1
ATOM 2166 C CA . PHE A 1 318 ? -29.772 -3.939 -32.725 1.00 11.43 412 PHE A CA 1
ATOM 2167 C C . PHE A 1 318 ? -29.094 -2.992 -31.737 1.00 16.27 412 PHE A C 1
ATOM 2168 O O . PHE A 1 318 ? -29.155 -3.213 -30.514 1.00 13.40 412 PHE A O 1
ATOM 2176 N N . ASN A 1 319 ? -28.449 -1.945 -32.282 1.00 13.08 413 ASN A N 1
ATOM 2177 C CA . ASN A 1 319 ? -27.658 -0.956 -31.539 1.00 13.04 413 ASN A CA 1
ATOM 2178 C C . ASN A 1 319 ? -28.194 0.482 -31.593 1.00 14.25 413 ASN A C 1
ATOM 2179 O O . ASN A 1 319 ? -27.453 1.397 -31.257 1.00 12.04 413 ASN A O 1
ATOM 2184 N N . VAL A 1 320 ? -29.469 0.683 -31.994 1.00 12.29 414 VAL A N 1
ATOM 2185 C CA . VAL A 1 320 ? -30.075 2.017 -31.991 1.00 12.36 414 VAL A CA 1
ATOM 2186 C C . VAL A 1 320 ? -31.187 2.013 -30.928 1.00 16.43 414 VAL A C 1
ATOM 2187 O O . VAL A 1 320 ? -31.886 1.015 -30.805 1.00 14.11 414 VAL A O 1
ATOM 2191 N N . LYS A 1 321 ? -31.360 3.108 -30.169 1.00 12.47 415 LYS A N 1
ATOM 2192 C CA . LYS A 1 321 ? -32.398 3.105 -29.142 1.00 11.90 415 LYS A CA 1
ATOM 2193 C C . LYS A 1 321 ? -33.831 3.009 -29.714 1.00 14.92 415 LYS A C 1
ATOM 2194 O O . LYS A 1 321 ? -34.140 3.672 -30.703 1.00 15.90 415 LYS A O 1
ATOM 2200 N N . PRO A 1 322 ? -34.678 2.131 -29.130 1.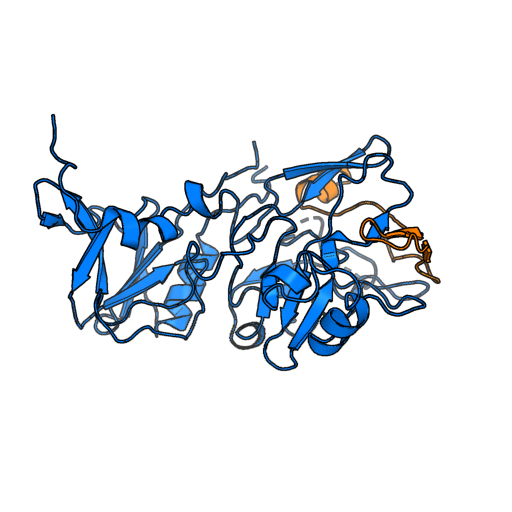00 11.58 416 PRO A N 1
ATOM 2201 C CA . PRO A 1 322 ? -36.083 2.048 -29.570 1.00 10.94 416 PRO A CA 1
ATOM 2202 C C . PRO A 1 322 ? -36.882 3.222 -28.982 1.00 15.96 416 PRO A C 1
ATOM 2203 O O . PRO A 1 322 ? -36.541 3.751 -27.917 1.00 15.04 416 PRO A O 1
ATOM 2207 N N . THR A 1 323 ? -37.920 3.666 -29.687 1.00 16.14 417 THR A N 1
ATOM 2208 C CA . THR A 1 323 ? -38.698 4.830 -29.251 1.00 16.38 417 THR A CA 1
ATOM 2209 C C . THR A 1 323 ? -40.203 4.546 -29.137 1.00 19.88 417 THR A C 1
ATOM 2210 O O . THR A 1 323 ? -40.979 5.444 -28.783 1.00 19.13 417 THR A O 1
ATOM 2214 N N . CYS A 1 324 ? -40.606 3.305 -29.380 1.00 16.44 418 CYS A N 1
ATOM 2215 C CA . CYS A 1 324 ? -41.997 2.850 -29.203 1.00 17.00 418 CYS A CA 1
ATOM 2216 C C . CYS A 1 324 ? -42.070 1.312 -29.113 1.00 19.93 418 CYS A C 1
ATOM 2217 O O . CYS A 1 324 ? -41.061 0.626 -29.303 1.00 18.25 418 CYS A O 1
ATOM 2220 N N . LEU A 1 325 ? -43.273 0.787 -28.850 1.00 17.35 419 LEU A N 1
ATOM 2221 C CA . LEU A 1 325 ? -43.541 -0.665 -28.836 1.00 16.89 419 LEU A CA 1
ATOM 2222 C C . LEU A 1 325 ? -44.644 -1.011 -29.815 1.00 20.32 419 LEU A C 1
ATOM 2223 O O . LEU A 1 325 ? -45.616 -0.267 -29.919 1.00 17.93 419 LEU A O 1
ATOM 2228 N N . ILE A 1 326 ? -44.520 -2.184 -30.463 1.00 16.98 420 ILE A N 1
ATOM 2229 C CA . ILE A 1 326 ? -45.515 -2.790 -31.352 1.00 16.88 420 ILE A CA 1
ATOM 2230 C C . ILE A 1 326 ? -46.085 -3.983 -30.577 1.00 21.10 420 ILE A C 1
ATOM 2231 O O . ILE A 1 326 ? -45.316 -4.783 -30.032 1.00 19.98 420 ILE A O 1
ATOM 2236 N N . ASN A 1 327 ? -47.410 -4.123 -30.563 1.00 17.69 421 ASN A N 1
ATOM 2237 C CA . ASN A 1 327 ? -48.074 -5.249 -29.905 1.00 18.49 421 ASN A CA 1
ATOM 2238 C C . ASN A 1 327 ? -48.061 -6.452 -30.863 1.00 22.19 421 ASN A C 1
ATOM 2239 O O . ASN A 1 327 ? -48.727 -6.427 -31.898 1.00 23.51 421 ASN A O 1
ATOM 2244 N N . ASP A 1 328 ? -47.217 -7.447 -30.583 1.00 17.48 422 ASP A N 1
ATOM 2245 C CA . ASP A 1 328 ? -47.106 -8.655 -31.424 1.00 16.87 422 ASP A CA 1
ATOM 2246 C C . ASP A 1 328 ? -46.915 -9.850 -30.482 1.00 20.72 422 ASP A C 1
ATOM 2247 O O . ASP A 1 328 ? -45.903 -9.903 -29.784 1.00 20.23 422 ASP A O 1
ATOM 2252 N N . LYS A 1 329 ? -47.888 -10.798 -30.461 1.00 17.96 423 LYS A N 1
ATOM 2253 C CA . LYS A 1 329 ? -47.875 -11.981 -29.602 1.00 18.55 423 LYS A CA 1
ATOM 2254 C C . LYS A 1 329 ? -46.693 -12.919 -29.862 1.00 21.18 423 LYS A C 1
ATOM 2255 O O . LYS A 1 329 ? -46.385 -13.722 -28.991 1.00 21.15 423 LYS A O 1
ATOM 2261 N N . SER A 1 330 ? -46.023 -12.817 -31.033 1.00 17.56 424 SER A N 1
ATOM 2262 C CA . SER A 1 330 ? -44.850 -13.660 -31.321 1.00 17.87 424 SER A CA 1
ATOM 2263 C C . SER A 1 330 ? -43.583 -13.154 -30.613 1.00 20.89 424 SER A C 1
ATOM 2264 O O . SER A 1 330 ? -42.570 -13.854 -30.646 1.00 20.50 424 SER A O 1
ATOM 2267 N N . TYR A 1 331 ? -43.607 -11.918 -30.045 1.00 15.59 425 TYR A N 1
ATOM 2268 C CA . TYR A 1 331 ? -42.393 -11.274 -29.557 1.00 14.75 425 TYR A CA 1
ATOM 2269 C C . TYR A 1 331 ? -42.285 -11.012 -28.071 1.00 17.21 425 TYR A C 1
ATOM 2270 O O . TYR A 1 331 ? -43.289 -10.854 -27.384 1.00 16.78 425 TYR A O 1
ATOM 2279 N N . ILE A 1 332 ? -41.019 -10.922 -27.597 1.00 13.07 426 ILE A N 1
ATOM 2280 C CA . ILE A 1 332 ? -40.652 -10.529 -26.236 1.00 12.86 426 ILE A CA 1
ATOM 2281 C C . ILE A 1 332 ? -39.502 -9.521 -26.388 1.00 15.64 426 ILE A C 1
ATOM 2282 O O . ILE A 1 332 ? -38.486 -9.844 -27.011 1.00 14.85 426 ILE A O 1
ATOM 2287 N N . ALA A 1 333 ? -39.656 -8.292 -25.814 1.00 12.24 427 ALA A N 1
ATOM 2288 C CA . ALA A 1 333 ? -38.618 -7.264 -25.939 1.00 12.00 427 ALA A CA 1
ATOM 2289 C C . ALA A 1 333 ? -37.682 -7.336 -24.751 1.00 16.98 427 ALA A C 1
ATOM 2290 O O . ALA A 1 333 ? -38.126 -7.229 -23.603 1.00 16.42 427 ALA A O 1
ATOM 2292 N N . THR A 1 334 ? -36.391 -7.580 -25.028 1.00 13.60 428 THR A N 1
ATOM 2293 C CA . THR A 1 334 ? -35.341 -7.709 -24.015 1.00 12.54 428 THR A CA 1
ATOM 2294 C C . THR A 1 334 ? -34.253 -6.648 -24.177 1.00 15.75 428 THR A C 1
ATOM 2295 O O . THR A 1 334 ? -34.089 -6.072 -25.249 1.00 15.14 428 THR A O 1
ATOM 2299 N N . THR A 1 335 ? -33.487 -6.424 -23.114 1.00 12.21 429 THR A N 1
ATOM 2300 C CA . THR A 1 335 ? -32.315 -5.538 -23.140 1.00 11.64 429 THR A CA 1
ATOM 2301 C C . THR A 1 335 ? -31.184 -6.286 -22.436 1.00 12.51 429 THR A C 1
ATOM 2302 O O . THR A 1 335 ? -31.443 -7.185 -21.631 1.00 12.67 429 THR A O 1
ATOM 2306 N N . ALA A 1 336 ? -29.948 -5.863 -22.660 1.00 10.93 430 ALA A N 1
ATOM 2307 C CA . ALA A 1 336 ? -28.778 -6.455 -21.979 1.00 11.90 430 ALA A CA 1
ATOM 2308 C C . ALA A 1 336 ? -28.874 -6.238 -20.451 1.00 15.54 430 ALA A C 1
ATOM 2309 O O . ALA A 1 336 ? -28.345 -7.043 -19.690 1.00 14.79 430 ALA A O 1
ATOM 2311 N N . LEU A 1 337 ? -29.514 -5.124 -20.012 1.00 11.67 431 LEU A N 1
ATOM 2312 C CA . LEU A 1 337 ? -29.674 -4.855 -18.571 1.00 11.60 431 LEU A CA 1
ATOM 2313 C C . LEU A 1 337 ? -30.758 -5.724 -17.929 1.00 15.93 431 LEU A C 1
ATOM 2314 O O . LEU A 1 337 ? -30.697 -5.978 -16.723 1.00 15.79 431 LEU A O 1
ATOM 2319 N N . SER A 1 338 ? -31.766 -6.154 -18.725 1.00 13.19 432 SER A N 1
ATOM 2320 C CA . SER A 1 338 ? -32.930 -6.892 -18.240 1.00 12.21 432 SER A CA 1
ATOM 2321 C C . SER A 1 338 ? -32.602 -8.242 -17.648 1.00 15.94 432 SER A C 1
ATOM 2322 O O . SER A 1 338 ? -31.645 -8.900 -18.070 1.00 13.75 432 SER A O 1
ATOM 2325 N N . HIS A 1 339 ? -33.446 -8.671 -16.704 1.00 14.68 433 HIS A N 1
ATOM 2326 C CA . HIS A 1 339 ? -33.440 -9.991 -16.076 1.00 13.56 433 HIS A CA 1
ATOM 2327 C C . HIS A 1 339 ? -33.614 -11.044 -17.197 1.00 17.21 433 HIS A C 1
ATOM 2328 O O . HIS A 1 339 ? -34.381 -10.802 -18.140 1.00 17.75 433 HIS A O 1
ATOM 2335 N N . PRO A 1 340 ? -32.854 -12.163 -17.194 1.00 13.09 434 PRO A N 1
ATOM 2336 C CA . PRO A 1 340 ? -32.995 -13.132 -18.315 1.00 13.44 434 PRO A CA 1
ATOM 2337 C C . PRO A 1 340 ? -34.305 -13.942 -18.331 1.00 16.61 434 PRO A C 1
ATOM 2338 O O . PRO A 1 340 ? -34.558 -14.659 -19.303 1.00 16.44 434 PRO A O 1
ATOM 2342 N N . ILE A 1 341 ? -35.125 -13.858 -17.256 1.00 14.64 435 ILE A N 1
ATOM 2343 C CA . ILE A 1 341 ? -36.369 -14.670 -17.142 1.00 13.50 435 ILE A CA 1
ATOM 2344 C C . ILE A 1 341 ? -37.664 -13.861 -17.024 1.00 16.68 435 ILE A C 1
ATOM 2345 O O . ILE A 1 341 ? -38.632 -14.164 -17.726 1.00 16.05 435 ILE A O 1
ATOM 2350 N N . GLU A 1 342 ? -37.721 -12.927 -16.048 1.00 12.88 436 GLU A N 1
ATOM 2351 C CA . GLU A 1 342 ? -38.914 -12.165 -15.690 1.00 12.02 436 GLU A CA 1
ATOM 2352 C C . GLU A 1 342 ? -39.577 -11.467 -16.852 1.00 16.92 436 GLU A C 1
ATOM 2353 O O . GLU A 1 342 ? -38.909 -10.766 -17.618 1.00 14.88 436 GLU A O 1
ATOM 2359 N N . VAL A 1 343 ? -40.897 -11.638 -16.967 1.00 15.74 437 VAL A N 1
ATOM 2360 C CA . VAL A 1 343 ? -41.675 -10.951 -18.001 1.00 16.52 437 VAL A CA 1
ATOM 2361 C C . VAL A 1 343 ? -42.779 -10.085 -17.362 1.00 21.74 437 VAL A C 1
ATOM 2362 O O . VAL A 1 343 ? -43.204 -10.340 -16.236 1.00 18.10 437 VAL A O 1
ATOM 2366 N N . GLU A 1 344 ? -43.236 -9.068 -18.105 1.00 22.51 438 GLU A N 1
ATOM 2367 C CA . GLU A 1 344 ? -44.338 -8.176 -17.766 1.00 24.23 438 GLU A CA 1
ATOM 2368 C C . GLU A 1 344 ? -45.381 -8.510 -18.845 1.00 35.10 438 GLU A C 1
ATOM 2369 O O . GLU A 1 344 ? -45.174 -8.203 -20.031 1.00 33.17 438 GLU A O 1
ATOM 2375 N N . HIS A 1 345 ? -46.414 -9.289 -18.450 1.00 37.90 439 HIS A N 1
ATOM 2376 C CA . HIS A 1 345 ? -47.471 -9.811 -19.335 1.00 40.39 439 HIS A CA 1
ATOM 2377 C C . HIS A 1 345 ? -48.313 -8.754 -20.024 1.00 48.13 439 HIS A C 1
ATOM 2378 O O . HIS A 1 345 ? -48.832 -9.006 -21.106 1.00 49.16 439 HIS A O 1
ATOM 2385 N N . ASN A 1 346 ? -48.493 -7.607 -19.379 1.00 46.80 440 ASN A N 1
ATOM 2386 C CA . ASN A 1 346 ? -49.344 -6.535 -19.873 1.00 47.40 440 ASN A CA 1
ATOM 2387 C C . ASN A 1 346 ? -48.692 -5.601 -20.872 1.00 50.25 440 ASN A C 1
ATOM 2388 O O . ASN A 1 346 ? -47.545 -5.183 -20.694 1.00 48.85 440 ASN A O 1
ATOM 2393 N N . PHE A 1 347 ? -49.462 -5.265 -21.925 1.00 45.77 441 PHE A N 1
ATOM 2394 C CA . PHE A 1 347 ? -49.085 -4.296 -22.936 1.00 44.35 441 PHE A CA 1
ATOM 2395 C C . PHE A 1 347 ? -49.648 -2.944 -22.442 1.00 51.07 441 PHE A C 1
ATOM 2396 O O . PHE A 1 347 ? -50.754 -2.954 -21.900 1.00 50.44 441 PHE A O 1
ATOM 2404 N N . PRO A 1 348 ? -48.943 -1.78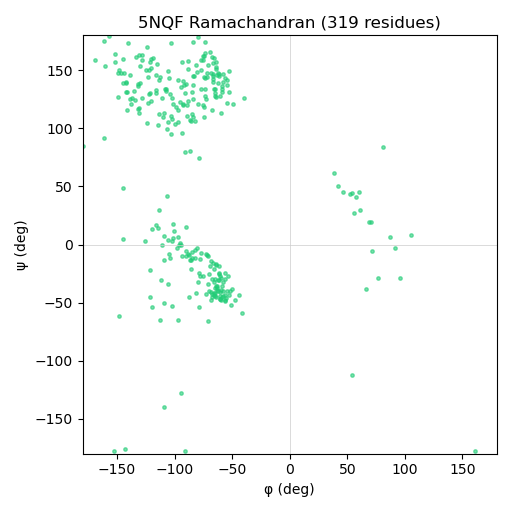1 -22.509 1.00 50.73 442 PRO A N 1
ATOM 2405 C CA . PRO A 1 348 ? -47.609 -1.485 -23.080 1.00 55.70 442 PRO A CA 1
ATOM 2406 C C . PRO A 1 348 ? -46.510 -2.497 -22.769 1.00 96.98 442 PRO A C 1
ATOM 2407 O O . PRO A 1 348 ? -46.187 -2.733 -21.611 1.00 66.63 442 PRO A O 1
ATOM 2411 N N . ILE B 2 3 ? 1.553 -4.400 -19.251 1.00 57.75 2036 ILE B N 1
ATOM 2412 C CA . ILE B 2 3 ? 1.233 -5.443 -18.270 1.00 57.49 2036 ILE B CA 1
ATOM 2413 C C . ILE B 2 3 ? 0.773 -4.787 -16.960 1.00 58.95 2036 ILE B C 1
ATOM 2414 O O . ILE B 2 3 ? -0.284 -5.150 -16.434 1.00 58.44 2036 ILE B O 1
ATOM 2419 N N . SER B 2 4 ? 1.542 -3.793 -16.462 1.00 53.45 2037 SER B N 1
ATOM 2420 C CA . SER B 2 4 ? 1.151 -3.003 -15.293 1.00 51.89 2037 SER B CA 1
ATOM 2421 C C . SER B 2 4 ? 0.028 -2.095 -15.803 1.00 51.96 2037 SER B C 1
ATOM 2422 O O . SER B 2 4 ? -1.006 -1.957 -15.145 1.00 51.03 2037 SER B O 1
ATOM 2425 N N . GLN B 2 5 ? 0.226 -1.538 -17.026 1.00 45.96 2038 GLN B N 1
ATOM 2426 C CA . GLN B 2 5 ? -0.719 -0.690 -17.739 1.00 44.62 2038 GLN B CA 1
ATOM 2427 C C . GLN B 2 5 ? -1.971 -1.517 -18.087 1.00 46.67 2038 GLN B C 1
ATOM 2428 O O . GLN B 2 5 ? -3.080 -1.040 -17.857 1.00 46.18 2038 GLN B O 1
ATOM 2434 N N . HIS B 2 6 ? -1.785 -2.770 -18.584 1.00 41.37 2039 HIS B N 1
ATOM 2435 C CA . HIS B 2 6 ? -2.877 -3.686 -18.923 1.00 40.03 2039 HIS B CA 1
ATOM 2436 C C . HIS B 2 6 ? -3.786 -3.969 -17.709 1.00 39.83 2039 HIS B C 1
ATOM 2437 O O . HIS B 2 6 ? -5.013 -3.944 -17.854 1.00 38.50 2039 HIS B O 1
ATOM 2444 N N . ALA B 2 7 ? -3.187 -4.223 -16.529 1.00 33.76 2040 ALA B N 1
ATOM 2445 C CA . ALA B 2 7 ? -3.939 -4.469 -15.292 1.00 33.62 2040 ALA B CA 1
ATOM 2446 C C . ALA B 2 7 ? -4.826 -3.257 -14.950 1.00 35.81 2040 ALA B C 1
ATOM 2447 O O . ALA B 2 7 ? -5.982 -3.437 -14.579 1.00 35.01 2040 ALA B O 1
ATOM 2449 N N . THR B 2 8 ? -4.305 -2.033 -15.164 1.00 31.49 2041 THR B N 1
ATOM 2450 C CA . THR B 2 8 ? -5.014 -0.770 -14.948 1.00 31.24 2041 THR B CA 1
ATOM 2451 C C . THR B 2 8 ? -6.123 -0.584 -16.013 1.00 31.43 2041 THR B C 1
ATOM 2452 O O . THR B 2 8 ? -7.219 -0.120 -15.687 1.00 28.23 2041 THR B O 1
ATOM 2456 N N . ASP B 2 9 ? -5.822 -0.950 -17.276 1.00 28.13 2042 ASP B N 1
ATOM 2457 C CA . ASP B 2 9 ? -6.754 -0.810 -18.395 1.00 28.22 2042 ASP B CA 1
ATOM 2458 C C . ASP B 2 9 ? -7.961 -1.756 -18.276 1.00 29.80 2042 ASP B C 1
ATOM 2459 O O . ASP B 2 9 ? -9.037 -1.404 -18.746 1.00 29.30 2042 ASP B O 1
ATOM 2464 N N . ILE B 2 10 ? -7.791 -2.924 -17.630 1.00 25.48 2043 ILE B N 1
ATOM 2465 C CA . ILE B 2 10 ? -8.872 -3.897 -17.433 1.00 24.92 2043 ILE B CA 1
ATOM 2466 C C . ILE B 2 10 ? -9.647 -3.669 -16.116 1.00 26.82 2043 ILE B C 1
ATOM 2467 O O . ILE B 2 10 ? -10.652 -4.329 -15.890 1.00 25.09 2043 ILE B O 1
ATOM 2472 N N . GLY B 2 11 ? -9.203 -2.743 -15.281 1.00 23.95 2044 GLY B N 1
ATOM 2473 C CA . GLY B 2 11 ? -9.930 -2.421 -14.057 1.00 23.93 2044 GLY B CA 1
ATOM 2474 C C . GLY B 2 11 ? -9.382 -2.900 -12.727 1.00 28.22 2044 GLY B C 1
ATOM 2475 O O . GLY B 2 11 ? -10.075 -2.743 -11.714 1.00 26.55 2044 GLY B O 1
ATOM 2476 N N . MET B 2 12 ? -8.145 -3.468 -12.692 1.00 26.18 2045 MET B N 1
ATOM 2477 C CA . MET B 2 12 ? -7.519 -3.887 -11.417 1.00 26.23 2045 MET B CA 1
ATOM 2478 C C . MET B 2 12 ? -7.280 -2.630 -10.569 1.00 29.26 2045 MET B C 1
ATOM 2479 O O . MET B 2 12 ? -6.818 -1.608 -11.091 1.00 27.75 2045 MET B O 1
ATOM 2484 N N . GLY B 2 13 ? -7.705 -2.695 -9.310 1.00 26.94 2046 GLY B N 1
ATOM 2485 C CA . GLY B 2 13 ? -7.661 -1.569 -8.383 1.00 27.27 2046 GLY B CA 1
ATOM 2486 C C . GLY B 2 13 ? -6.406 -1.447 -7.535 1.00 31.51 2046 GLY B C 1
ATOM 2487 O O . GLY B 2 13 ? -5.471 -2.237 -7.691 1.00 29.58 2046 GLY B O 1
ATOM 2488 N N . PRO B 2 14 ? -6.355 -0.437 -6.631 1.00 29.65 2047 PRO B N 1
ATOM 2489 C CA . PRO B 2 14 ? -5.144 -0.250 -5.808 1.00 30.32 2047 PRO B CA 1
ATOM 2490 C C . PRO B 2 14 ? -4.900 -1.353 -4.779 1.00 36.59 2047 PRO B C 1
ATOM 2491 O O . PRO B 2 14 ? -5.856 -1.932 -4.244 1.00 34.03 2047 PRO B O 1
ATOM 2495 N N . ALA B 2 15 ? -3.605 -1.640 -4.502 1.00 36.55 2048 ALA B N 1
ATOM 2496 C CA . ALA B 2 15 ? -3.209 -2.591 -3.457 1.00 38.09 2048 ALA B CA 1
ATOM 2497 C C . ALA B 2 15 ? -3.466 -1.803 -2.171 1.00 45.31 2048 ALA B C 1
ATOM 2498 O O . ALA B 2 15 ? -2.854 -0.758 -1.943 1.00 46.48 2048 ALA B O 1
ATOM 2500 N N . THR B 2 16 ? -4.488 -2.207 -1.433 1.00 42.87 2049 THR B N 1
ATOM 2501 C CA . THR B 2 16 ? -4.938 -1.476 -0.253 1.00 43.57 2049 THR B CA 1
ATOM 2502 C C . THR B 2 16 ? -5.081 -2.384 0.948 1.00 47.62 2049 THR B C 1
ATOM 2503 O O . THR B 2 16 ? -5.589 -3.506 0.826 1.00 48.23 2049 THR B O 1
ATOM 2507 N N . SER B 2 17 ? -4.654 -1.885 2.111 1.00 43.34 2050 SER B N 1
ATOM 2508 C CA . SER B 2 17 ? -4.709 -2.633 3.361 1.00 43.22 2050 SER B CA 1
ATOM 2509 C C . SER B 2 17 ? -5.766 -2.091 4.322 1.00 45.35 2050 SER B C 1
ATOM 2510 O O . SER B 2 17 ? -6.580 -2.866 4.817 1.00 44.70 2050 SER B O 1
ATOM 2513 N N . CYS B 2 18 ? -5.756 -0.770 4.578 1.00 41.45 2051 CYS B N 1
ATOM 2514 C CA . CYS B 2 18 ? -6.666 -0.123 5.518 1.00 41.37 2051 CYS B CA 1
ATOM 2515 C C . CYS B 2 18 ? -7.663 0.826 4.845 1.00 39.54 2051 CYS B C 1
ATOM 2516 O O . CYS B 2 18 ? -7.335 1.500 3.865 1.00 38.45 2051 CYS B O 1
ATOM 2519 N N . TYR B 2 19 ? -8.890 0.861 5.390 1.00 32.52 2052 TYR B N 1
ATOM 2520 C CA . TYR B 2 19 ? -10.026 1.647 4.896 1.00 30.47 2052 TYR B CA 1
ATOM 2521 C C . TYR B 2 19 ? -10.677 2.452 6.007 1.00 31.71 2052 TYR B C 1
ATOM 2522 O O . TYR B 2 19 ? -10.648 2.042 7.161 1.00 31.91 2052 TYR B O 1
ATOM 2531 N N . THR B 2 20 ? -11.315 3.560 5.642 1.00 27.93 2053 THR B N 1
ATOM 2532 C CA . THR B 2 20 ? -12.093 4.406 6.543 1.00 27.82 2053 THR B CA 1
ATOM 2533 C C . THR B 2 20 ? -13.430 4.696 5.874 1.00 31.18 2053 THR B C 1
ATOM 2534 O O . THR B 2 20 ? -13.479 5.008 4.674 1.00 29.28 2053 THR B O 1
ATOM 2538 N N . SER B 2 21 ? -14.513 4.602 6.661 1.00 28.38 2054 SER B N 1
ATOM 2539 C CA . SER B 2 21 ? -15.875 4.858 6.214 1.00 28.18 2054 SER B CA 1
ATOM 2540 C C . SER B 2 21 ? -16.040 6.289 5.730 1.00 33.68 2054 SER B C 1
ATOM 2541 O O . SER B 2 21 ? -15.390 7.199 6.250 1.00 33.81 2054 SER B O 1
ATOM 2544 N N . THR B 2 22 ? -16.901 6.479 4.730 1.00 30.45 2055 THR B N 1
ATOM 2545 C CA . THR B 2 22 ? -17.255 7.802 4.227 1.00 31.03 2055 THR B CA 1
ATOM 2546 C C . THR B 2 22 ? -18.647 8.165 4.746 1.00 36.31 2055 THR B C 1
ATOM 2547 O O . THR B 2 22 ? -19.058 9.323 4.656 1.00 36.11 2055 THR B O 1
ATOM 2551 N N . ILE B 2 23 ? -19.355 7.162 5.319 1.00 33.84 2056 ILE B N 1
ATOM 2552 C CA . ILE B 2 23 ? -20.669 7.313 5.952 1.00 34.66 2056 ILE B CA 1
ATOM 2553 C C . ILE B 2 23 ? -20.411 7.327 7.471 1.00 40.65 2056 ILE B C 1
ATOM 2554 O O . ILE B 2 23 ? -19.737 6.425 7.965 1.00 39.05 2056 ILE B O 1
ATOM 2559 N N . PRO B 2 24 ? -20.884 8.354 8.221 1.00 41.10 2057 PRO B N 1
ATOM 2560 C CA . PRO B 2 24 ? -20.603 8.400 9.675 1.00 42.08 2057 PRO B CA 1
ATOM 2561 C C . PRO B 2 24 ? -21.088 7.170 10.467 1.00 47.89 2057 PRO B C 1
ATOM 2562 O O . PRO B 2 24 ? -22.084 6.563 10.060 1.00 46.70 2057 PRO B O 1
ATOM 2566 N N . PRO B 2 25 ? -20.385 6.728 11.549 1.00 46.72 2058 PRO B N 1
ATOM 2567 C CA . PRO B 2 25 ? -19.192 7.329 12.185 1.00 47.07 2058 PRO B CA 1
ATOM 2568 C C . PRO B 2 25 ? -17.847 6.877 11.600 1.00 52.83 2058 PRO B C 1
ATOM 2569 O O . PRO B 2 25 ? -17.755 5.739 11.126 1.00 50.97 2058 PRO B O 1
ATOM 2573 N N . PRO B 2 26 ? -16.784 7.734 11.645 1.00 52.02 2059 PRO B N 1
ATOM 2574 C CA . PRO B 2 26 ? -15.479 7.319 11.087 1.00 52.19 2059 PRO B CA 1
ATOM 2575 C C . PRO B 2 26 ? -14.893 6.096 11.798 1.00 55.15 2059 PRO B C 1
ATOM 2576 O O . PRO B 2 26 ? -14.651 6.131 13.015 1.00 54.35 2059 PRO B O 1
ATOM 2580 N N A LYS B 2 27 ? -14.708 4.995 11.039 0.50 50.98 2060 LYS B N 1
ATOM 2581 N N B LYS B 2 27 ? -14.687 5.013 11.036 0.50 51.24 2060 LYS B N 1
ATOM 2582 C CA A LYS B 2 27 ? -14.193 3.723 11.547 0.50 50.38 2060 LYS B CA 1
ATOM 2583 C CA B LYS B 2 27 ? -14.156 3.757 11.554 0.50 50.77 2060 LYS B CA 1
ATOM 2584 C C A LYS B 2 27 ? -13.162 3.110 10.593 0.50 53.72 2060 LYS B C 1
ATOM 2585 C C B LYS B 2 27 ? -13.156 3.113 10.600 0.50 53.90 2060 LYS B C 1
ATOM 2586 O O A LYS B 2 27 ? -13.433 2.973 9.396 0.50 53.12 2060 LYS B O 1
ATOM 2587 O O B LYS B 2 27 ? -13.432 2.980 9.403 0.50 53.29 2060 LYS B O 1
ATOM 2598 N N . GLN B 2 28 ? -11.982 2.745 11.139 1.00 49.72 2061 GLN B N 1
ATOM 2599 C CA . GLN B 2 28 ? -10.897 2.112 10.398 1.00 49.58 2061 GLN B CA 1
ATOM 2600 C C . GLN B 2 28 ? -11.144 0.608 10.336 1.00 52.66 2061 GLN B C 1
ATOM 2601 O O . GLN B 2 28 ? -11.566 0.006 11.322 1.00 52.44 2061 GLN B O 1
ATOM 2607 N N . VAL B 2 29 ? -10.904 0.016 9.164 1.00 48.17 2062 VAL B N 1
ATOM 2608 C CA . VAL B 2 29 ? -11.054 -1.412 8.911 1.00 47.67 2062 VAL B CA 1
ATOM 2609 C C . VAL B 2 29 ? -9.835 -1.843 8.085 1.00 49.46 2062 VAL B C 1
ATOM 2610 O O . VAL B 2 29 ? -9.516 -1.202 7.087 1.00 48.36 2062 VAL B O 1
ATOM 2614 N N . CYS B 2 30 ? -9.110 -2.864 8.541 1.00 45.75 2063 CYS B N 1
ATOM 2615 C CA . CYS B 2 30 ? -7.924 -3.319 7.819 1.00 46.14 2063 CYS B CA 1
ATOM 2616 C C . CYS B 2 30 ? -8.011 -4.781 7.416 1.00 53.47 2063 CYS B C 1
ATOM 2617 O O . CYS B 2 30 ? -8.637 -5.585 8.104 1.00 52.80 2063 CYS B O 1
ATOM 2620 N N . ILE B 2 31 ? -7.368 -5.127 6.298 1.00 53.90 2064 ILE B N 1
ATOM 2621 C CA . ILE B 2 31 ? -7.267 -6.518 5.879 1.00 55.58 2064 ILE B CA 1
ATOM 2622 C C . ILE B 2 31 ? -6.033 -7.050 6.649 1.00 63.15 2064 ILE B C 1
ATOM 2623 O O . ILE B 2 31 ? -4.913 -6.563 6.432 1.00 62.36 2064 ILE B O 1
ATOM 2628 N N . GLN B 2 32 ? -6.275 -7.971 7.615 1.00 62.43 2065 GLN B N 1
ATOM 2629 C CA . GLN B 2 32 ? -5.268 -8.583 8.497 1.00 63.37 2065 GLN B CA 1
ATOM 2630 C C . GLN B 2 32 ? -4.083 -9.210 7.744 1.00 69.67 2065 GLN B C 1
ATOM 2631 O O . GLN B 2 32 ? -2.934 -9.011 8.148 1.00 69.92 2065 GLN B O 1
ATOM 2633 N N . GLN B 2 33 ? -4.365 -9.948 6.647 1.00 66.76 2066 GLN B N 1
ATOM 2634 C CA . GLN B 2 33 ? -3.350 -10.572 5.794 1.00 66.57 2066 GLN B CA 1
ATOM 2635 C C . GLN B 2 33 ? -3.419 -9.945 4.399 1.00 69.58 2066 GLN B C 1
ATOM 2636 O O . GLN B 2 33 ? -4.514 -9.781 3.862 1.00 69.97 2066 GLN B O 1
ATOM 2638 N N . ALA B 2 34 ? -2.256 -9.570 3.830 1.00 64.48 2067 ALA B N 1
ATOM 2639 C CA . ALA B 2 34 ? -2.133 -8.919 2.516 1.00 63.19 2067 ALA B CA 1
ATOM 2640 C C . ALA B 2 34 ? -2.796 -9.688 1.364 1.00 64.45 2067 ALA B C 1
ATOM 2641 O O . ALA B 2 34 ? -2.736 -10.917 1.332 1.00 63.69 2067 ALA B O 1
ATOM 2643 N N . VAL B 2 35 ? -3.426 -8.955 0.425 1.00 59.13 2068 VAL B N 1
ATOM 2644 C CA . VAL B 2 35 ? -4.085 -9.534 -0.752 1.00 58.47 2068 VAL B CA 1
ATOM 2645 C C . VAL B 2 35 ? -3.010 -10.002 -1.759 1.00 62.44 2068 VAL B C 1
ATOM 2646 O O . VAL B 2 35 ? -2.116 -9.223 -2.103 1.00 61.62 2068 VAL B O 1
ATOM 2650 N N . LYS B 2 36 ? -3.101 -11.276 -2.207 1.00 59.29 2069 LYS B N 1
ATOM 2651 C CA . LYS B 2 36 ? -2.171 -11.900 -3.155 1.00 59.44 2069 LYS B CA 1
ATOM 2652 C C . LYS B 2 36 ? -2.127 -11.149 -4.495 1.00 64.33 2069 LYS B C 1
ATOM 2653 O O . LYS B 2 36 ? -3.126 -11.106 -5.214 1.00 64.08 2069 LYS B O 1
ATOM 2659 N N . ALA B 2 37 ? -0.966 -10.535 -4.799 1.00 61.72 2070 ALA B N 1
ATOM 2660 C CA . ALA B 2 37 ? -0.722 -9.759 -6.018 1.00 84.92 2070 ALA B CA 1
ATOM 2661 C C . ALA B 2 37 ? 0.307 -10.451 -6.905 1.00 101.86 2070 ALA B C 1
ATOM 2662 O O . ALA B 2 37 ? -0.038 -11.363 -7.652 1.00 61.35 2070 ALA B O 1
#

Nearest PDB structures (foldseek):
  5nqf-assembly1_A  TM=1.003E+00  e=8.867E-72  Plasmodium falciparum Vietnam Oak-Knoll (FVO)
  3srj-assembly2_B  TM=9.614E-01  e=1.115E-57  Plasmodium falciparum 3D7
  4z09-assembly1_A  TM=9.878E-01  e=4.435E-56  Plasmodium falciparum Vietnam Oak-Knoll (FVO)
  4z0e-assembly1_A  TM=9.878E-01  e=2.711E-55  Plasmodium falciparum Vietnam Oak-Knoll (FVO)
  4z0d-assembly1_A  TM=9.837E-01  e=6.498E-55  Plasmodium falciparum Vietnam Oak-Knoll (FVO)

CATH classification: 3.50.4.10

Secondary structure (DSSP, 8-state):
--TT-S-TTHHHHGGG-HHHHT-S-SSB---EEEEETTEEEEE---SS-EETEEEEETTBSSSTTSBPPBTTS-GGG--SBPPP-SS--SSEEHHHHHHHTTT-TTTTTS-HHHHHHHHHTTEEETT-TT------EEEETTTTEEEEBS-----B-----TTSPPPEEEEE-GGGTTEEEE-TT--TTHHHHS--SEEEEEEEEEEETTEEEEPS--EEEE-SSHHHHHHHHHHHS-B-S-------TT-SS-EEEEETTTTEEEEESS---EEEEEEEEEEEETTS-SS-EE-S--/-HHHHHHTT------EEEESSSSP-EEE-SS-B--